Protein AF-A0A0K0XTZ2-F1 (afdb_monomer)

Solvent-accessible surface area (backbone atoms only — not comparable to full-atom values): 13924 Å² total; per-residue (Å²): 133,88,80,87,88,86,84,88,85,90,83,87,88,87,84,82,85,81,87,84,83,83,89,80,77,92,69,83,81,70,82,74,55,77,68,60,59,52,60,64,61,69,68,69,65,77,71,68,78,59,27,39,8,58,59,81,46,52,86,65,70,87,78,45,43,20,72,73,23,87,48,26,90,38,63,78,27,70,43,50,51,57,30,40,8,58,58,79,44,54,88,67,68,86,78,47,40,17,68,73,22,87,52,21,93,41,54,82,33,71,46,49,58,58,24,42,8,54,61,78,42,51,85,62,69,87,81,44,39,18,71,74,22,87,54,20,86,41,57,84,27,70,43,49,40,64,25,43,9,53,59,81,43,51,88,66,68,86,80,46,38,17,72,74,21,86,56,21,87,41,59,81,30,71,45,50,58,70,19,44,9,54,59,78,41,52,87,66,69,87,79,44,39,16,69,72,20,87,46,24,89,43,56,82,34,71,45,48,72,52,101,76,76,75,74,78,80,70,75,78,76,69,86,89,128

Radius of gyration: 32.8 Å; Cα contacts (8 Å, |Δi|>4): 333; chains: 1; bounding box: 74×103×68 Å

Structure (mmCIF, N/CA/C/O backbone):
data_AF-A0A0K0XTZ2-F1
#
_entry.id   AF-A0A0K0XTZ2-F1
#
loop_
_atom_site.group_PDB
_atom_site.id
_atom_site.type_symbol
_atom_site.label_atom_id
_atom_site.label_alt_id
_atom_site.label_comp_id
_atom_site.label_asym_id
_atom_site.label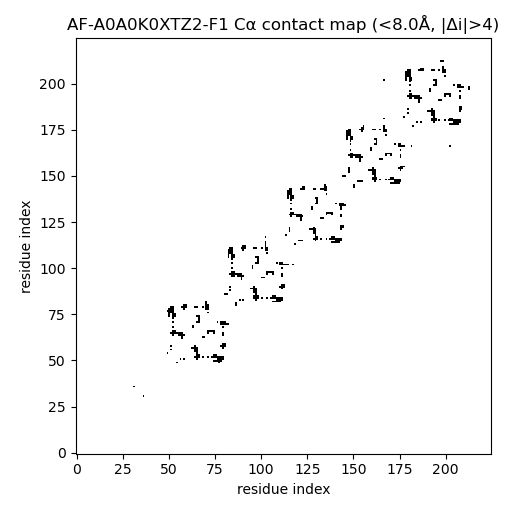_entity_id
_atom_site.label_seq_id
_atom_site.pdbx_PDB_ins_code
_atom_site.Cartn_x
_atom_site.Cartn_y
_atom_site.Cartn_z
_atom_site.occupancy
_atom_site.B_iso_or_equiv
_atom_site.auth_seq_id
_atom_site.auth_comp_id
_atom_site.auth_asym_id
_atom_site.auth_atom_id
_atom_site.pdbx_PDB_model_num
ATOM 1 N N . MET A 1 1 ? -6.822 84.408 -36.175 1.00 39.38 1 MET A N 1
ATOM 2 C CA . MET A 1 1 ? -6.621 85.666 -35.437 1.00 39.38 1 MET A CA 1
ATOM 3 C C . MET A 1 1 ? -6.266 85.273 -34.027 1.00 39.38 1 MET A C 1
ATOM 5 O O . MET A 1 1 ? -7.097 84.690 -33.344 1.00 39.38 1 MET A O 1
ATOM 9 N N . ASP A 1 2 ? -5.000 85.478 -33.688 1.00 39.59 2 ASP A N 1
ATOM 10 C CA . ASP A 1 2 ? -4.441 85.404 -32.344 1.00 39.59 2 ASP A CA 1
ATOM 11 C C . ASP A 1 2 ? -5.299 86.131 -31.299 1.00 39.59 2 ASP A C 1
ATOM 13 O O . ASP A 1 2 ? -5.990 87.097 -31.626 1.00 39.59 2 ASP A O 1
ATOM 17 N N . VAL A 1 3 ? -5.194 85.713 -30.035 1.00 40.47 3 VAL A N 1
ATOM 18 C CA . VAL A 1 3 ? -4.471 86.463 -28.986 1.00 40.47 3 VAL A CA 1
ATOM 19 C C . VAL A 1 3 ? -4.570 85.703 -27.647 1.00 40.47 3 VAL A C 1
ATOM 21 O O . VAL A 1 3 ? -5.644 85.299 -27.212 1.00 40.47 3 VAL A O 1
ATOM 24 N N . HIS A 1 4 ? -3.403 85.525 -27.016 1.00 42.88 4 HIS A N 1
ATOM 25 C CA . HIS A 1 4 ? -3.137 85.106 -25.631 1.00 42.88 4 HIS A CA 1
ATOM 26 C C . HIS A 1 4 ? -4.076 85.695 -24.567 1.00 42.88 4 HIS A C 1
ATOM 28 O O . HIS A 1 4 ? -4.467 86.841 -24.719 1.00 42.88 4 HIS A O 1
ATOM 34 N N . HIS A 1 5 ? -4.254 85.004 -23.427 1.00 46.50 5 HIS A N 1
ATOM 35 C CA . HIS A 1 5 ? -4.132 85.572 -22.066 1.00 46.50 5 HIS A CA 1
ATOM 36 C C . HIS A 1 5 ? -3.809 84.468 -21.032 1.00 46.50 5 HIS A C 1
ATOM 38 O O . HIS A 1 5 ? -4.320 83.356 -21.110 1.00 46.50 5 HIS A O 1
ATOM 44 N N . ASN A 1 6 ? -2.917 84.804 -20.096 1.00 40.16 6 ASN A N 1
ATOM 45 C CA . ASN A 1 6 ? -2.388 83.992 -18.994 1.00 40.16 6 ASN A CA 1
ATOM 46 C C . ASN A 1 6 ? -3.231 84.106 -17.704 1.00 40.16 6 ASN A C 1
ATOM 48 O O . ASN A 1 6 ? -3.869 85.131 -17.487 1.00 40.16 6 ASN A O 1
ATOM 52 N N . ALA A 1 7 ? -2.992 83.132 -16.810 1.00 39.47 7 ALA A N 1
ATOM 53 C CA . ALA A 1 7 ? -2.853 83.229 -15.342 1.00 39.47 7 ALA A CA 1
ATOM 54 C C . ALA A 1 7 ? -3.976 82.700 -14.413 1.00 39.47 7 ALA A C 1
ATOM 56 O O . ALA A 1 7 ? -5.071 83.243 -14.362 1.00 39.47 7 ALA A O 1
ATOM 57 N N . ALA A 1 8 ? -3.540 81.714 -13.604 1.00 38.06 8 ALA A N 1
ATOM 58 C CA . ALA A 1 8 ? -3.781 81.437 -12.176 1.00 38.06 8 ALA A CA 1
ATOM 59 C C . ALA A 1 8 ? -5.209 81.175 -11.649 1.00 38.06 8 ALA A C 1
ATOM 61 O O . ALA A 1 8 ? -6.037 82.072 -11.674 1.00 38.06 8 ALA A O 1
ATOM 62 N N . ASP A 1 9 ? -5.423 80.008 -11.014 1.00 36.91 9 ASP A N 1
ATOM 63 C CA . ASP A 1 9 ? -5.696 79.922 -9.562 1.00 36.91 9 ASP A CA 1
ATOM 64 C C . ASP A 1 9 ? -5.617 78.472 -9.009 1.00 36.91 9 ASP A C 1
ATOM 66 O O . ASP A 1 9 ? -5.980 77.497 -9.659 1.00 36.91 9 ASP A O 1
ATOM 70 N N . SER A 1 10 ? -5.078 78.416 -7.794 1.00 38.62 10 SER A N 1
ATOM 71 C CA . SER A 1 10 ? -4.965 77.433 -6.704 1.00 38.62 10 SER A CA 1
ATOM 72 C C . SER A 1 10 ? -5.763 76.111 -6.695 1.00 38.62 10 SER A C 1
ATOM 74 O O . SER A 1 10 ? -6.979 76.081 -6.847 1.00 38.62 10 SER A O 1
ATOM 76 N N . GLY A 1 11 ? -5.087 75.028 -6.280 1.00 34.97 11 GLY A N 1
ATOM 77 C CA . GLY A 1 11 ? -5.696 73.789 -5.773 1.00 34.97 11 GLY A CA 1
ATOM 78 C C . GLY A 1 11 ? -4.727 73.027 -4.860 1.00 34.97 11 GLY A C 1
ATOM 79 O O . GLY A 1 11 ? -3.721 72.497 -5.320 1.00 34.97 11 GLY A O 1
ATOM 80 N N . ALA A 1 12 ? -5.000 73.053 -3.555 1.00 41.03 12 ALA A N 1
ATOM 81 C CA . ALA A 1 12 ? -4.110 72.654 -2.468 1.00 41.03 12 ALA A CA 1
ATOM 82 C C . ALA A 1 12 ? -3.971 71.130 -2.274 1.00 41.03 12 ALA A C 1
ATOM 84 O O . ALA A 1 12 ? -4.930 70.374 -2.399 1.00 41.03 12 ALA A O 1
ATOM 85 N N . SER A 1 13 ? -2.757 70.717 -1.896 1.00 38.94 13 SER A N 1
ATOM 86 C CA . SER A 1 13 ? -2.363 69.359 -1.511 1.00 38.94 13 SER A CA 1
ATOM 87 C C . SER A 1 13 ? -2.583 69.147 -0.008 1.00 38.94 13 SER A C 1
ATOM 89 O O . SER A 1 13 ? -1.996 69.857 0.808 1.00 38.94 13 SER A O 1
ATOM 91 N N . GLY A 1 14 ? -3.433 68.185 0.358 1.00 36.91 14 GLY A N 1
ATOM 92 C CA . GLY A 1 14 ? -3.633 67.728 1.734 1.00 36.91 14 GLY A CA 1
ATOM 93 C C . GLY A 1 14 ? -2.852 66.441 2.003 1.00 36.91 14 GLY A C 1
ATOM 94 O O . GLY A 1 14 ? -3.248 65.374 1.543 1.00 36.91 14 GLY A O 1
ATOM 95 N N . LYS A 1 15 ? -1.761 66.537 2.770 1.00 36.84 15 LYS A N 1
ATOM 96 C CA . LYS A 1 15 ? -1.136 65.416 3.490 1.00 36.84 15 LYS A CA 1
ATOM 97 C C . LYS A 1 15 ? -1.497 65.574 4.967 1.00 36.84 15 LYS A C 1
ATOM 99 O O . LYS A 1 15 ? -1.167 66.597 5.557 1.00 36.84 15 LYS A O 1
ATOM 104 N N . ILE A 1 16 ? -2.166 64.577 5.537 1.00 39.75 16 ILE A N 1
ATOM 105 C CA . ILE A 1 16 ? -2.411 64.451 6.979 1.00 39.75 16 ILE A CA 1
ATOM 106 C C . ILE A 1 16 ? -1.605 63.274 7.529 1.00 39.75 16 ILE A C 1
ATOM 108 O O . ILE A 1 16 ? -1.377 62.275 6.851 1.00 39.75 16 ILE A O 1
ATOM 112 N N . GLU A 1 17 ? -1.097 63.496 8.733 1.00 38.19 17 GLU A N 1
ATOM 113 C CA . GLU A 1 17 ? 0.064 62.884 9.369 1.00 38.19 17 GLU A CA 1
ATOM 114 C C . GLU A 1 17 ? -0.239 61.523 10.023 1.00 38.19 17 GLU A C 1
ATOM 116 O O . GLU A 1 17 ? -1.330 61.300 10.543 1.00 38.19 17 GLU A O 1
ATOM 121 N N . ALA A 1 18 ? 0.765 60.638 10.060 1.00 38.53 18 ALA A N 1
ATOM 122 C CA . ALA A 1 18 ? 0.777 59.422 10.877 1.00 38.53 18 ALA A CA 1
ATOM 123 C C . ALA A 1 18 ? 1.545 59.677 12.197 1.00 38.53 18 ALA A C 1
ATOM 125 O O . ALA A 1 18 ? 2.589 60.340 12.170 1.00 38.53 18 ALA A O 1
ATOM 126 N N . PRO A 1 19 ? 1.069 59.181 13.357 1.00 40.44 19 PRO A N 1
ATOM 127 C CA . PRO A 1 19 ? 1.648 59.519 14.652 1.00 40.44 19 PRO A CA 1
ATOM 128 C C . PRO A 1 19 ? 2.957 58.770 14.947 1.00 40.44 19 PRO A C 1
ATOM 130 O O . PRO A 1 19 ? 3.078 57.558 14.802 1.00 40.44 19 PRO A O 1
ATOM 133 N N . GLN A 1 20 ? 3.924 59.551 15.426 1.00 37.94 20 GLN A N 1
ATOM 134 C CA . GLN A 1 20 ? 5.264 59.173 15.870 1.00 37.94 20 GLN A CA 1
ATOM 135 C C . GLN A 1 20 ? 5.224 58.199 17.065 1.00 37.94 20 GLN A C 1
ATOM 137 O O . GLN A 1 20 ? 4.759 58.563 18.150 1.00 37.94 20 GLN A O 1
ATOM 142 N N . GLN A 1 21 ? 5.771 56.990 16.907 1.00 39.16 21 GLN A N 1
ATOM 143 C CA . GLN A 1 21 ? 6.045 56.089 18.029 1.00 39.16 21 GLN A CA 1
ATOM 144 C C . GLN A 1 21 ? 7.330 56.507 18.753 1.00 39.16 21 GLN A C 1
ATOM 146 O O . GLN A 1 21 ? 8.408 56.626 18.174 1.00 39.16 21 GLN A O 1
ATOM 151 N N . ARG A 1 22 ? 7.184 56.751 20.056 1.00 44.28 22 ARG A N 1
ATOM 152 C CA . ARG A 1 22 ? 8.244 57.138 20.986 1.00 44.28 22 ARG A CA 1
ATOM 153 C C . ARG A 1 22 ? 9.139 55.940 21.306 1.00 44.28 22 ARG A C 1
ATOM 155 O O . ARG A 1 22 ? 8.682 54.962 21.887 1.00 44.28 22 ARG A O 1
ATOM 162 N N . THR A 1 23 ? 10.428 56.064 21.019 1.00 42.66 23 THR A N 1
ATOM 163 C CA . THR A 1 23 ? 11.484 55.176 21.516 1.00 42.66 23 THR A CA 1
ATOM 164 C C . THR A 1 23 ? 11.808 55.503 22.976 1.00 42.66 23 THR A C 1
ATOM 166 O O . THR A 1 23 ? 12.383 56.553 23.262 1.00 42.66 23 THR A O 1
ATOM 169 N N . ALA A 1 24 ? 11.468 54.611 23.907 1.00 38.12 24 ALA A N 1
ATOM 170 C CA . ALA A 1 24 ? 12.015 54.620 25.264 1.00 38.12 24 ALA A CA 1
ATOM 171 C C . ALA A 1 24 ? 11.942 53.212 25.869 1.00 38.12 24 ALA A C 1
ATOM 173 O O . ALA A 1 24 ? 10.857 52.686 26.095 1.00 38.12 24 ALA A O 1
ATOM 174 N N . GLY A 1 25 ? 13.099 52.611 26.149 1.00 37.59 25 GLY A N 1
ATOM 175 C CA . GLY A 1 25 ? 13.159 51.342 26.870 1.00 37.59 25 GLY A CA 1
ATOM 176 C C . GLY A 1 25 ? 14.464 50.584 26.682 1.00 37.59 25 GLY A C 1
ATOM 177 O O . GLY A 1 25 ? 14.446 49.466 26.182 1.00 37.59 25 GLY A O 1
ATOM 178 N N . ALA A 1 26 ? 15.592 51.164 27.102 1.00 42.50 26 ALA A N 1
ATOM 179 C CA . ALA A 1 26 ? 16.807 50.395 27.359 1.00 42.50 26 ALA A CA 1
ATOM 180 C C . ALA A 1 26 ? 16.531 49.441 28.538 1.00 42.50 26 ALA A C 1
ATOM 182 O O . ALA A 1 26 ? 16.660 49.815 29.704 1.00 42.50 26 ALA A O 1
ATOM 183 N N . LYS A 1 27 ? 16.051 48.232 28.230 1.00 44.44 27 LYS A N 1
ATOM 184 C CA . LYS A 1 27 ? 15.841 47.162 29.207 1.00 44.44 27 LYS A CA 1
ATOM 185 C C . LYS A 1 27 ? 17.182 46.497 29.501 1.00 44.44 27 LYS A C 1
ATOM 187 O O . LYS A 1 27 ? 17.888 46.062 28.597 1.00 44.44 27 LYS A O 1
ATOM 192 N N . LEU A 1 28 ? 17.509 46.443 30.789 1.00 41.19 28 LEU A N 1
ATOM 193 C CA . LEU A 1 28 ? 18.611 4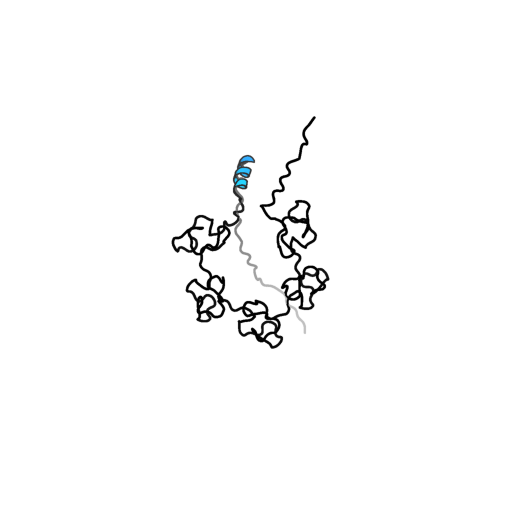5.684 31.365 1.00 41.19 28 LEU A CA 1
ATOM 194 C C . LEU A 1 28 ? 18.597 44.231 30.856 1.00 41.19 28 LEU A C 1
ATOM 196 O O . LEU A 1 28 ? 17.838 43.411 31.367 1.00 41.19 28 LEU A O 1
ATOM 200 N N . PHE A 1 29 ? 19.471 43.893 29.907 1.00 44.59 29 PHE A N 1
ATOM 201 C CA . PHE A 1 29 ? 19.869 42.505 29.670 1.00 44.59 29 PHE A CA 1
ATOM 202 C C . PHE A 1 29 ? 20.805 42.094 30.809 1.00 44.59 29 PHE A C 1
ATOM 204 O O . PHE A 1 29 ? 22.025 42.238 30.747 1.00 44.59 29 PHE A O 1
ATOM 211 N N . ARG A 1 30 ? 20.211 41.642 31.916 1.00 51.91 30 ARG A N 1
ATOM 212 C CA . ARG A 1 30 ? 20.938 40.888 32.934 1.00 51.91 30 ARG A CA 1
ATOM 213 C C . ARG A 1 30 ? 21.254 39.539 32.293 1.00 51.91 30 ARG A C 1
ATOM 215 O O . ARG A 1 30 ? 20.330 38.811 31.953 1.00 51.91 30 ARG A O 1
ATOM 222 N N . ALA A 1 31 ? 22.538 39.266 32.069 1.00 48.16 31 ALA A N 1
ATOM 223 C CA . ALA A 1 31 ? 23.029 38.017 31.503 1.00 48.16 31 ALA A CA 1
ATOM 224 C C . ALA A 1 31 ? 22.421 36.821 32.251 1.00 48.16 31 ALA A C 1
ATOM 226 O O . ALA A 1 31 ? 22.788 36.538 33.393 1.00 48.16 31 ALA A O 1
ATOM 227 N N . VAL A 1 32 ? 21.467 36.149 31.612 1.00 50.94 32 VAL A N 1
ATOM 228 C CA . VAL A 1 32 ? 21.041 34.814 32.015 1.00 50.94 32 VAL A CA 1
ATOM 229 C C . VAL A 1 32 ? 22.254 33.923 31.754 1.00 50.94 32 VAL A C 1
ATOM 231 O O . VAL A 1 32 ? 22.776 33.900 30.642 1.00 50.94 32 VAL A O 1
ATOM 234 N N . HIS A 1 33 ? 22.795 33.307 32.808 1.00 52.59 33 HIS A N 1
ATOM 235 C CA . HIS A 1 33 ? 23.968 32.439 32.709 1.00 52.59 33 HIS A CA 1
ATOM 236 C C . HIS A 1 33 ? 23.763 31.382 31.609 1.00 52.59 33 HIS A C 1
ATOM 238 O O . HIS A 1 33 ? 22.659 30.842 31.511 1.00 52.59 33 HIS A O 1
ATOM 244 N N . PRO A 1 34 ? 24.813 31.015 30.848 1.00 54.12 34 PRO A N 1
ATOM 245 C CA . PRO A 1 34 ? 24.725 30.001 29.789 1.00 54.12 34 PRO A CA 1
ATOM 246 C C . PRO A 1 34 ? 24.226 28.636 30.297 1.00 54.12 34 PRO A C 1
ATOM 248 O O . PRO A 1 34 ? 23.734 27.829 29.521 1.00 54.12 34 PRO A O 1
ATOM 251 N N . PHE A 1 35 ? 24.262 28.406 31.613 1.00 52.38 35 PHE A N 1
ATOM 252 C CA . PHE A 1 35 ? 23.684 27.229 32.260 1.00 52.38 35 PHE A CA 1
ATOM 253 C C . PHE A 1 35 ? 22.148 27.171 32.245 1.00 52.38 35 PHE A C 1
ATOM 255 O O . PHE A 1 35 ? 21.595 26.079 32.212 1.00 52.38 35 PHE A O 1
ATOM 262 N N . VAL A 1 36 ? 21.439 28.307 32.254 1.00 55.31 36 VAL A N 1
ATOM 263 C CA . VAL A 1 36 ? 19.961 28.306 32.283 1.00 55.31 36 VAL A CA 1
ATOM 264 C C . VAL A 1 36 ? 19.375 28.155 30.875 1.00 55.31 36 VAL A C 1
ATOM 266 O O . VAL A 1 36 ? 18.310 27.570 30.722 1.00 55.31 36 VAL A O 1
ATOM 269 N N . LEU A 1 37 ? 20.095 28.603 29.840 1.00 49.22 37 LEU A N 1
ATOM 270 C CA . LEU A 1 37 ? 19.731 28.325 28.446 1.00 49.22 37 LEU A CA 1
ATOM 271 C C . LEU A 1 37 ? 19.902 26.831 28.117 1.00 49.22 37 LEU A C 1
ATOM 273 O O . LEU A 1 37 ? 19.077 26.267 27.413 1.00 49.22 37 LEU A O 1
ATOM 277 N N . CYS A 1 38 ? 20.915 26.183 28.703 1.00 51.53 38 CYS A N 1
ATOM 278 C CA . CYS A 1 38 ? 21.148 24.744 28.565 1.00 51.53 38 CYS A CA 1
ATOM 279 C C . CYS A 1 38 ? 20.030 23.899 29.211 1.00 51.53 38 CYS A C 1
ATOM 281 O O . CYS A 1 38 ? 19.642 22.875 28.667 1.00 51.53 38 CYS A O 1
ATOM 283 N N . LEU A 1 39 ? 19.450 24.356 30.332 1.00 49.16 39 LEU A N 1
ATOM 284 C CA . LEU A 1 39 ? 18.335 23.658 30.989 1.00 49.16 39 LEU A CA 1
ATOM 285 C C . LEU A 1 39 ? 17.005 23.799 30.221 1.00 49.16 39 LEU A C 1
ATOM 287 O O . LEU A 1 39 ? 16.172 22.904 30.280 1.00 49.16 39 LEU A O 1
ATOM 291 N N . LEU A 1 40 ? 16.807 24.903 29.49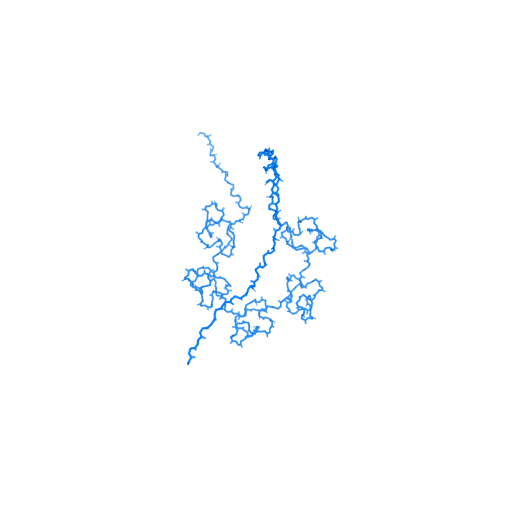1 1.00 53.28 40 LEU A N 1
ATOM 292 C CA . LEU A 1 40 ? 15.631 25.099 28.631 1.00 53.28 40 LEU A CA 1
ATOM 293 C C . LEU A 1 40 ? 15.763 24.398 27.268 1.00 53.28 40 LEU A C 1
ATOM 295 O O . LEU A 1 40 ? 14.748 24.095 26.656 1.00 53.28 40 LEU A O 1
ATOM 299 N N . LEU A 1 41 ? 16.990 24.108 26.820 1.00 52.34 41 LEU A N 1
ATOM 300 C CA . LEU A 1 41 ? 17.274 23.303 25.623 1.00 52.34 41 LEU A CA 1
ATOM 301 C C . LEU A 1 41 ? 17.233 21.785 25.883 1.00 52.34 41 LEU A C 1
ATOM 303 O O . LEU A 1 41 ? 17.283 21.015 24.937 1.00 52.34 41 LEU A O 1
ATOM 307 N N . ALA A 1 42 ? 17.116 21.342 27.140 1.00 52.94 42 ALA A N 1
ATOM 308 C CA . ALA A 1 42 ? 16.994 19.922 27.495 1.00 52.94 42 ALA A CA 1
ATOM 309 C C . ALA A 1 42 ? 15.536 19.407 27.517 1.00 52.94 42 ALA A C 1
ATOM 311 O O . ALA A 1 42 ? 15.305 18.233 27.792 1.00 52.94 42 ALA A O 1
ATOM 312 N N . LEU A 1 43 ? 14.552 20.274 27.242 1.00 54.78 43 LEU A N 1
ATOM 313 C CA . LEU A 1 43 ? 13.139 19.899 27.076 1.00 54.78 43 LEU A CA 1
ATOM 314 C C . LEU A 1 43 ? 12.648 20.000 25.625 1.00 54.78 43 LEU A C 1
ATOM 316 O O . LEU A 1 43 ? 11.452 19.903 25.386 1.00 54.78 43 LEU A O 1
ATOM 320 N N . SER A 1 44 ? 13.541 20.132 24.644 1.00 53.75 44 SER A N 1
ATOM 321 C CA . SER A 1 44 ? 13.225 19.697 23.282 1.00 53.75 44 SER A CA 1
ATOM 322 C C . SER A 1 44 ? 13.565 18.213 23.164 1.00 53.75 44 SER A C 1
ATOM 324 O O . SER A 1 44 ? 14.458 17.836 22.412 1.00 53.75 44 SER A O 1
ATOM 326 N N . HIS A 1 45 ? 12.893 17.373 23.955 1.00 51.75 45 HIS A N 1
ATOM 327 C CA . HIS A 1 45 ? 12.618 16.044 23.434 1.00 51.75 45 HIS A CA 1
ATOM 328 C C . HIS A 1 45 ? 11.613 16.318 22.326 1.00 51.75 45 HIS A C 1
ATOM 330 O O . HIS A 1 45 ? 10.504 16.780 22.590 1.00 51.75 45 HIS A O 1
ATOM 336 N N . THR A 1 46 ? 12.046 16.152 21.084 1.00 52.66 46 THR A N 1
ATOM 337 C CA . THR A 1 46 ? 11.148 15.653 20.053 1.00 52.66 46 THR A CA 1
ATOM 338 C C . THR A 1 46 ? 10.447 14.461 20.690 1.00 52.66 46 THR A C 1
ATOM 340 O O . THR A 1 46 ? 11.060 13.412 20.874 1.00 52.66 46 THR A O 1
ATOM 343 N N . ALA A 1 47 ? 9.229 14.669 21.189 1.00 56.53 47 ALA A N 1
ATOM 344 C CA . ALA A 1 47 ? 8.352 13.556 21.458 1.00 56.53 47 ALA A CA 1
ATOM 345 C C . ALA A 1 47 ? 8.176 12.919 20.083 1.00 56.53 47 ALA A C 1
ATOM 347 O O . ALA A 1 47 ? 7.504 13.494 19.229 1.00 56.53 47 ALA A O 1
ATOM 348 N N . LEU A 1 48 ? 8.870 11.804 19.837 1.00 60.78 48 LEU A N 1
ATOM 349 C CA . LEU A 1 48 ? 8.253 10.773 19.018 1.00 60.78 48 LEU A CA 1
ATOM 350 C C . LEU A 1 48 ? 6.851 10.644 19.612 1.00 60.78 48 LEU A C 1
ATOM 352 O O . LEU A 1 48 ? 6.746 10.470 20.831 1.00 60.78 48 LEU A O 1
ATOM 356 N N . ALA A 1 49 ? 5.818 10.898 18.811 1.00 74.38 49 ALA A N 1
ATOM 357 C CA . ALA A 1 49 ? 4.471 10.581 19.247 1.00 74.38 49 ALA A CA 1
ATOM 358 C C . ALA A 1 49 ? 4.525 9.108 19.657 1.00 74.38 49 ALA A C 1
ATOM 360 O O . ALA A 1 49 ? 4.934 8.263 18.864 1.00 74.38 49 ALA A O 1
ATOM 361 N N . THR A 1 50 ? 4.320 8.846 20.944 1.00 85.56 50 THR A N 1
ATOM 362 C CA . THR A 1 50 ? 4.190 7.478 21.425 1.00 85.56 50 THR A CA 1
ATOM 363 C C . THR A 1 50 ? 2.942 6.916 20.751 1.00 85.56 50 THR A C 1
ATOM 365 O O . THR A 1 50 ? 1.943 7.637 20.759 1.00 85.56 50 THR A O 1
ATOM 368 N N . PRO A 1 51 ? 3.014 5.726 20.127 1.00 91.81 51 PRO A N 1
ATOM 369 C CA . PRO A 1 51 ? 1.847 5.083 19.526 1.00 91.81 51 PRO A CA 1
ATOM 370 C C . PRO A 1 51 ? 0.703 5.034 20.540 1.00 91.81 51 PRO A C 1
ATOM 372 O O . PRO A 1 51 ? 0.988 4.818 21.723 1.00 91.81 51 PRO A O 1
ATOM 375 N N . GLU A 1 52 ? -0.534 5.274 20.095 1.00 93.75 52 GLU A N 1
ATOM 376 C CA . GLU A 1 52 ? -1.707 5.415 20.976 1.00 93.75 52 GLU A CA 1
ATOM 377 C C . GLU A 1 52 ? -1.834 4.212 21.916 1.00 93.75 52 GLU A C 1
ATOM 379 O O . GLU A 1 52 ? -1.870 4.403 23.123 1.00 93.75 52 GLU A O 1
ATOM 384 N N . CYS A 1 53 ? -1.621 2.997 21.403 1.00 94.38 53 CYS A N 1
ATOM 385 C CA . CYS A 1 53 ? -1.609 1.739 22.160 1.00 94.38 53 CYS A CA 1
ATOM 386 C C . CYS A 1 53 ? -0.469 1.571 23.196 1.00 94.38 53 CYS A C 1
ATOM 388 O O . CYS A 1 53 ? -0.184 0.459 23.669 1.00 94.38 53 CYS A O 1
ATOM 390 N N . SER A 1 54 ? 0.266 2.639 23.510 1.00 95.50 54 SER A N 1
ATOM 391 C CA . SER A 1 54 ? 1.366 2.660 24.481 1.00 95.50 54 SER A CA 1
ATOM 392 C C . SER A 1 54 ? 1.610 4.030 25.139 1.00 95.50 54 SER A C 1
ATOM 394 O O . SER A 1 54 ? 2.647 4.218 25.802 1.00 95.50 54 SER A O 1
ATOM 396 N N . ASP A 1 55 ? 0.720 5.007 24.938 1.00 94.00 55 ASP A N 1
ATOM 397 C CA . ASP A 1 55 ? 0.884 6.379 25.423 1.00 94.00 55 ASP A CA 1
ATOM 398 C C . ASP A 1 55 ? 0.283 6.620 26.829 1.00 94.00 55 ASP A C 1
ATOM 400 O O . ASP A 1 55 ? 0.600 7.632 27.481 1.00 94.00 55 ASP A O 1
ATOM 404 N N . GLY A 1 56 ? -0.475 5.650 27.351 1.00 94.06 56 GLY A N 1
ATOM 405 C CA . GLY A 1 56 ? -1.114 5.664 28.663 1.00 94.06 56 GLY A CA 1
ATOM 406 C C . GLY A 1 56 ? -2.432 6.434 28.728 1.00 94.06 56 GLY A C 1
ATOM 407 O O . GLY A 1 56 ? -2.869 6.767 29.845 1.00 94.06 56 GLY A O 1
ATOM 408 N N . PHE A 1 57 ? -3.019 6.778 27.586 1.00 94.81 57 PHE A N 1
ATOM 409 C CA . PHE A 1 57 ? -4.316 7.429 27.457 1.00 94.81 57 PHE A CA 1
ATOM 410 C C . PHE A 1 57 ? -5.352 6.474 26.835 1.00 94.81 57 PHE A C 1
ATOM 412 O O . PHE A 1 57 ? -5.055 5.330 26.559 1.00 94.81 57 PHE A O 1
ATOM 419 N N . ASP A 1 58 ? -6.606 6.920 26.840 1.00 93.88 58 ASP A N 1
ATOM 420 C CA . ASP A 1 58 ? -7.771 6.240 26.257 1.00 93.88 58 ASP A CA 1
ATOM 421 C C . ASP A 1 58 ? -8.197 7.183 25.124 1.00 93.88 58 ASP A C 1
ATOM 423 O O . ASP A 1 58 ? -8.829 8.228 25.372 1.00 93.88 58 ASP A O 1
ATOM 427 N N . ASN A 1 59 ? -7.633 6.951 23.942 1.00 93.38 59 ASN A N 1
ATOM 428 C CA . ASN A 1 59 ? -7.597 7.868 22.806 1.00 93.38 59 ASN A CA 1
ATOM 429 C C . ASN A 1 59 ? -8.893 7.802 21.999 1.00 93.38 59 ASN A C 1
ATOM 431 O O . ASN A 1 59 ? -9.289 8.808 21.390 1.00 93.38 59 ASN A O 1
ATOM 435 N N . ASP A 1 60 ? -9.602 6.681 22.074 1.00 91.12 60 ASP A N 1
ATOM 436 C CA . ASP A 1 60 ? -10.895 6.461 21.440 1.00 91.12 60 ASP A CA 1
ATOM 437 C C . ASP A 1 60 ? -12.096 6.686 22.401 1.00 91.12 60 ASP A C 1
ATOM 439 O O . ASP A 1 60 ? -13.211 6.985 21.952 1.00 91.12 60 ASP A O 1
ATOM 443 N N . ALA A 1 61 ? -11.837 6.734 23.715 1.00 93.69 61 ALA A N 1
ATOM 444 C CA . ALA A 1 61 ? -12.785 6.959 24.805 1.00 93.69 61 ALA A CA 1
ATOM 445 C C . ALA A 1 61 ? -13.788 5.813 25.049 1.00 93.69 61 ALA A C 1
ATOM 447 O O . ALA A 1 61 ? -14.899 6.080 25.554 1.00 93.69 61 ALA A O 1
ATOM 448 N N . ASP A 1 62 ? -13.432 4.567 24.733 1.00 90.75 62 ASP A N 1
ATOM 449 C CA . ASP A 1 62 ? -14.263 3.382 24.982 1.00 90.75 62 ASP A CA 1
ATOM 450 C C . ASP A 1 62 ? -14.098 2.802 26.411 1.00 90.75 62 ASP A C 1
ATOM 452 O O . ASP A 1 62 ? -14.982 2.100 26.938 1.00 90.75 62 ASP A O 1
ATOM 456 N N . GLY A 1 63 ? -13.042 3.236 27.109 1.00 93.88 63 GLY A N 1
ATOM 457 C CA . GLY A 1 63 ? -12.721 2.885 28.487 1.00 93.88 63 GLY A CA 1
ATOM 458 C C . GLY A 1 63 ? -11.644 1.813 28.658 1.00 93.88 63 GLY A C 1
ATOM 459 O O . GLY A 1 63 ? -11.395 1.431 29.818 1.00 93.88 63 GLY A O 1
ATOM 460 N N . PHE A 1 64 ? -11.034 1.337 27.576 1.00 95.56 64 PHE A N 1
ATOM 461 C CA . PHE A 1 64 ? -9.786 0.584 27.584 1.00 95.56 64 PHE A CA 1
ATOM 462 C C . PHE A 1 64 ? -8.598 1.516 27.270 1.00 95.56 64 PHE A C 1
ATOM 464 O O . PHE A 1 64 ? -8.775 2.708 27.057 1.00 95.56 64 PHE A O 1
ATOM 471 N N . ILE A 1 65 ? -7.379 1.051 27.552 1.00 94.88 65 ILE A N 1
ATOM 472 C CA . ILE A 1 65 ? -6.153 1.871 27.531 1.00 94.88 65 ILE A CA 1
ATOM 473 C C . ILE A 1 65 ? -5.011 0.975 27.069 1.00 94.88 65 ILE A C 1
ATOM 475 O O . ILE A 1 65 ? -4.794 -0.089 27.668 1.00 94.88 65 ILE A O 1
ATOM 479 N N . ASP A 1 66 ? -4.202 1.458 26.136 1.00 93.81 66 ASP A N 1
ATOM 480 C CA . ASP A 1 66 ? -3.016 0.798 25.610 1.00 93.81 66 ASP A CA 1
ATOM 481 C C . ASP A 1 66 ? -3.314 -0.666 25.196 1.00 93.81 66 ASP A C 1
ATOM 483 O O . ASP A 1 66 ? -4.376 -1.017 24.712 1.00 93.81 66 ASP A O 1
ATOM 487 N N . LEU A 1 67 ? -2.405 -1.599 25.487 1.00 94.75 67 LEU A N 1
ATOM 488 C CA . LEU A 1 67 ? -2.579 -3.041 25.257 1.00 94.75 67 LEU A CA 1
ATOM 489 C C . LEU A 1 67 ? -3.727 -3.723 26.028 1.00 94.75 67 LEU A C 1
ATOM 491 O O . LEU A 1 67 ? -3.927 -4.930 25.850 1.00 94.75 67 LEU A O 1
ATOM 495 N N . ASP A 1 68 ? -4.383 -3.032 26.966 1.00 95.38 68 ASP A N 1
ATOM 496 C CA . ASP A 1 68 ? -5.617 -3.550 27.570 1.00 95.38 68 ASP A CA 1
ATOM 497 C C . ASP A 1 68 ? -6.842 -3.255 26.678 1.00 95.38 68 ASP A C 1
ATOM 499 O O . ASP A 1 68 ? -7.909 -3.822 26.939 1.00 95.38 68 ASP A O 1
ATOM 503 N N . ASP A 1 69 ? -6.680 -2.413 25.655 1.00 92.62 69 ASP A N 1
ATOM 504 C CA . ASP A 1 69 ? -7.615 -2.191 24.556 1.00 92.62 69 ASP A CA 1
ATOM 505 C C . ASP A 1 69 ? -7.644 -3.381 23.589 1.00 92.62 69 ASP A C 1
ATOM 507 O O . ASP A 1 69 ? -6.624 -4.021 23.315 1.00 92.62 69 ASP A O 1
ATOM 511 N N . PHE A 1 70 ? -8.846 -3.724 23.128 1.00 89.75 70 PHE A N 1
ATOM 512 C CA . PHE A 1 70 ? -9.064 -4.811 22.178 1.00 89.75 70 PHE A CA 1
ATOM 513 C C . PHE A 1 70 ? -8.770 -4.397 20.739 1.00 89.75 70 PHE A C 1
ATOM 515 O O . PHE A 1 70 ? -8.475 -5.289 19.940 1.00 89.75 70 PHE A O 1
ATOM 522 N N . ASP A 1 71 ? -8.805 -3.098 20.455 1.00 89.88 71 ASP A N 1
ATOM 523 C CA . ASP A 1 71 ? -8.561 -2.532 19.131 1.00 89.88 71 ASP A CA 1
ATOM 524 C C . ASP A 1 71 ? -7.055 -2.316 18.883 1.00 89.88 71 ASP A C 1
ATOM 526 O O . ASP A 1 71 ? -6.616 -2.139 17.753 1.00 89.88 71 ASP A O 1
ATOM 530 N N . CYS A 1 72 ? -6.223 -2.485 19.917 1.00 90.81 72 CYS A N 1
ATOM 531 C CA . CYS A 1 72 ? -4.770 -2.514 19.788 1.00 90.81 72 CYS A CA 1
ATOM 532 C C . CYS A 1 72 ? -4.236 -3.873 19.309 1.00 90.81 72 CYS A C 1
ATOM 534 O O . CYS A 1 72 ? -4.205 -4.866 20.051 1.00 90.81 72 CYS A O 1
ATOM 536 N N . SER A 1 73 ? -3.648 -3.900 18.111 1.00 88.50 73 SER A N 1
ATOM 537 C CA . SER A 1 73 ? -2.940 -5.080 17.584 1.00 88.50 73 SER A CA 1
ATOM 538 C C . SER A 1 73 ? -1.583 -5.326 18.272 1.00 88.50 73 SER A C 1
ATOM 540 O O . SER A 1 73 ? -1.075 -6.456 18.320 1.00 88.50 73 SER A O 1
ATOM 542 N N . GLY A 1 74 ? -0.987 -4.280 18.858 1.00 88.38 74 GLY A N 1
ATOM 543 C CA . GLY A 1 74 ? 0.289 -4.341 19.565 1.00 88.38 74 GLY A CA 1
ATOM 544 C C . GLY A 1 74 ? 0.765 -2.989 20.113 1.00 88.38 74 GLY A C 1
ATOM 545 O O . GLY A 1 74 ? 0.132 -1.966 19.91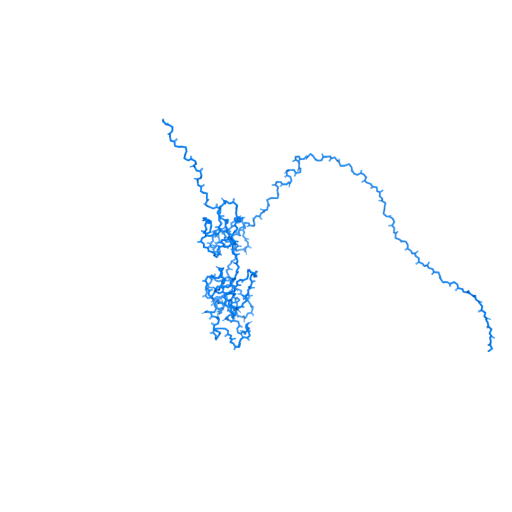5 1.00 88.38 74 GLY A O 1
ATOM 546 N N . PRO A 1 75 ? 1.919 -2.942 20.805 1.00 88.50 75 PRO A N 1
ATOM 547 C CA . PRO A 1 75 ? 2.385 -1.722 21.482 1.00 88.50 75 PRO A CA 1
ATOM 548 C C . PRO A 1 75 ? 2.958 -0.670 20.525 1.00 88.50 75 PRO A C 1
ATOM 550 O O . PRO A 1 75 ? 3.330 0.418 20.951 1.00 88.50 75 PRO A O 1
ATOM 553 N N . THR A 1 76 ? 3.145 -1.035 19.260 1.00 88.88 76 THR A N 1
ATOM 554 C CA . THR A 1 76 ? 3.580 -0.139 18.184 1.00 88.88 76 THR A CA 1
ATOM 555 C C . THR A 1 76 ? 2.413 0.348 17.339 1.00 88.88 76 THR A C 1
ATOM 557 O O . THR A 1 76 ? 2.639 1.111 16.407 1.00 88.88 76 THR A O 1
ATOM 560 N N . ASP A 1 77 ? 1.204 -0.123 17.638 1.00 88.00 77 ASP A N 1
ATOM 561 C CA . ASP A 1 77 ? -0.010 0.286 16.959 1.00 88.00 77 ASP A CA 1
ATOM 562 C C . ASP A 1 77 ? -0.336 1.744 17.297 1.00 88.00 77 ASP A C 1
ATOM 564 O O . ASP A 1 77 ? -0.231 2.184 18.447 1.00 88.00 77 ASP A O 1
ATOM 568 N N . ASN A 1 78 ? -0.646 2.510 16.257 1.00 91.00 78 ASN A N 1
ATOM 569 C CA . ASN A 1 78 ? -0.820 3.952 16.331 1.00 91.00 78 ASN A CA 1
ATOM 570 C C . ASN A 1 78 ? -2.278 4.362 16.545 1.00 91.00 78 ASN A C 1
ATOM 572 O O . ASN A 1 78 ? -2.525 5.565 16.589 1.00 91.00 78 ASN A O 1
ATOM 576 N N . SER A 1 79 ? -3.208 3.414 16.648 1.00 90.38 79 SER A N 1
ATOM 577 C CA . SER A 1 79 ? -4.634 3.679 16.814 1.00 90.38 79 SER A CA 1
ATOM 578 C C . SER A 1 79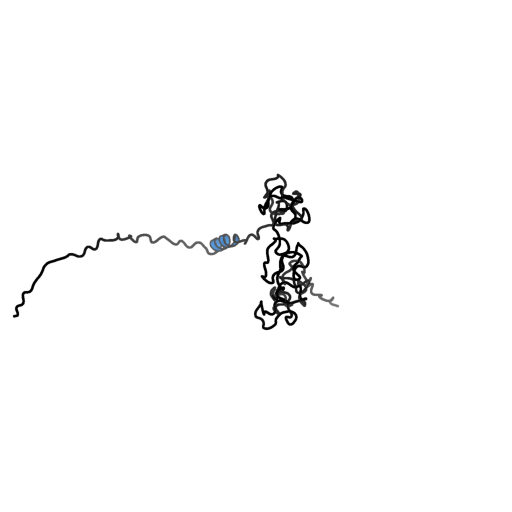 ? -5.220 2.785 17.902 1.00 90.38 79 SER A C 1
ATOM 580 O O . SER A 1 79 ? -5.019 1.579 17.874 1.00 90.38 79 SER A O 1
ATOM 582 N N . GLU A 1 80 ? -5.965 3.378 18.835 1.00 92.81 80 GLU A N 1
ATOM 583 C CA . GLU A 1 80 ? -6.879 2.645 19.738 1.00 92.81 80 GLU A CA 1
ATOM 584 C C . GLU A 1 80 ? -8.303 2.569 19.167 1.00 92.81 80 GLU A C 1
ATOM 586 O O . GLU A 1 80 ? -9.238 2.190 19.853 1.00 92.81 80 GLU A O 1
ATOM 591 N N . ARG A 1 81 ? -8.507 3.006 17.920 1.00 90.88 81 ARG A N 1
ATOM 592 C CA . ARG A 1 81 ? -9.819 2.968 17.268 1.00 90.88 81 ARG A CA 1
ATOM 593 C C . ARG A 1 81 ? -9.971 1.670 16.483 1.00 90.88 81 ARG A C 1
ATOM 595 O O . ARG A 1 81 ? -8.996 1.284 15.832 1.00 90.88 81 ARG A O 1
ATOM 602 N N . PRO A 1 82 ? -11.180 1.084 16.451 1.00 89.25 82 PRO A N 1
ATOM 603 C CA . PRO A 1 82 ? -11.458 -0.043 15.575 1.00 89.25 82 PRO A CA 1
ATOM 604 C C . PRO A 1 82 ? -11.232 0.355 14.102 1.00 89.25 82 PRO A C 1
ATOM 606 O O . PRO A 1 82 ? -11.412 1.536 13.766 1.00 89.25 82 PRO A O 1
ATOM 609 N N . PRO A 1 83 ? -10.835 -0.597 13.235 1.00 89.94 83 PRO A N 1
ATOM 610 C CA . PRO A 1 83 ? -10.724 -0.379 11.793 1.00 89.94 83 PRO A CA 1
ATOM 611 C C . PRO A 1 83 ? -12.048 0.117 11.203 1.00 89.94 83 PRO A C 1
ATOM 613 O O . PRO A 1 83 ? -13.112 -0.201 11.736 1.00 89.94 83 PRO A O 1
ATOM 616 N N . GLU A 1 84 ? -12.004 0.878 10.102 1.00 92.56 84 GLU A N 1
ATOM 617 C CA . GLU A 1 84 ? -13.228 1.423 9.484 1.00 92.56 84 GLU A CA 1
ATOM 618 C C . GLU A 1 84 ? -14.228 0.302 9.135 1.00 92.56 84 GLU A C 1
ATOM 620 O O . GLU A 1 84 ? -15.423 0.492 9.301 1.00 92.56 84 GLU A O 1
ATOM 625 N N . CYS A 1 85 ? -13.746 -0.900 8.802 1.00 93.19 85 CYS A N 1
ATOM 626 C CA . CYS A 1 85 ? -14.573 -2.072 8.506 1.00 93.19 85 CYS A CA 1
ATOM 627 C C . CYS A 1 85 ? -15.196 -2.800 9.729 1.00 93.19 85 CYS A C 1
ATOM 629 O O . CYS A 1 85 ? -15.800 -3.869 9.555 1.00 93.19 85 CYS A O 1
ATOM 631 N N . ASP A 1 86 ? -15.066 -2.274 10.957 1.00 93.81 86 ASP A N 1
ATOM 632 C CA . ASP A 1 86 ? -15.739 -2.781 12.177 1.00 93.81 86 ASP A CA 1
ATOM 633 C C . ASP A 1 86 ? -16.098 -1.661 13.192 1.00 93.81 86 ASP A C 1
ATOM 635 O O . ASP A 1 86 ? -16.372 -1.940 14.367 1.00 93.81 86 ASP A O 1
ATOM 639 N N . ASP A 1 87 ? -16.100 -0.380 12.787 1.00 92.19 87 ASP A N 1
ATOM 640 C CA . ASP A 1 87 ? -16.339 0.765 13.688 1.00 92.19 87 ASP A CA 1
ATOM 641 C C . ASP A 1 87 ? -17.828 1.167 13.834 1.00 92.19 87 ASP A C 1
ATOM 643 O O . ASP A 1 87 ? -18.203 1.984 14.697 1.00 92.19 87 ASP A O 1
ATOM 647 N N . GLY A 1 88 ? -18.710 0.550 13.046 1.00 93.31 88 GLY A N 1
ATOM 648 C CA . GLY A 1 88 ? -20.152 0.772 13.017 1.00 93.31 88 GLY A CA 1
ATOM 649 C C . GLY A 1 88 ? -20.588 2.061 12.317 1.00 93.31 88 GLY A C 1
ATOM 650 O O . GLY A 1 88 ? -21.722 2.522 12.556 1.00 93.31 88 GLY A O 1
ATOM 651 N N . LEU A 1 89 ? -19.713 2.682 11.529 1.00 94.62 89 LEU A N 1
ATOM 652 C CA . LEU A 1 89 ? -19.944 3.899 10.757 1.00 94.62 89 LEU A CA 1
ATOM 653 C C . LEU A 1 89 ? -19.812 3.618 9.253 1.00 94.62 89 LEU A C 1
ATOM 655 O O . LEU A 1 89 ? -19.318 2.593 8.848 1.00 94.62 89 LEU A O 1
ATOM 659 N N . ASP A 1 90 ? -20.352 4.533 8.451 1.00 93.81 90 ASP A N 1
ATOM 660 C CA . ASP A 1 90 ? -20.256 4.533 6.985 1.00 93.81 90 ASP A CA 1
ATOM 661 C C . ASP A 1 90 ? -19.261 5.654 6.635 1.00 93.81 90 ASP A C 1
ATOM 663 O O . ASP A 1 90 ? -19.619 6.848 6.602 1.00 93.81 90 ASP A O 1
ATOM 667 N N . ASN A 1 91 ? -17.984 5.292 6.569 1.00 93.44 91 ASN A N 1
ATOM 668 C CA . ASN A 1 91 ? -16.827 6.180 6.513 1.00 93.44 91 ASN A CA 1
ATOM 669 C C . ASN A 1 91 ? -16.576 6.697 5.096 1.00 93.44 91 ASN A C 1
ATOM 671 O O . ASN A 1 91 ? -16.096 7.831 4.934 1.00 93.44 91 ASN A O 1
ATOM 675 N N . ASP A 1 92 ? -17.025 5.969 4.078 1.00 91.31 92 ASP A N 1
ATOM 676 C CA . ASP A 1 92 ? -16.927 6.353 2.672 1.00 91.31 92 ASP A CA 1
ATOM 677 C C . ASP A 1 92 ? -18.218 7.039 2.132 1.00 91.31 92 ASP A C 1
ATOM 679 O O . ASP A 1 92 ? -18.163 7.872 1.216 1.00 91.31 92 ASP A O 1
ATOM 683 N N . ASN A 1 93 ? -19.346 6.897 2.844 1.00 93.62 93 ASN A N 1
ATOM 684 C CA . ASN A 1 93 ? -20.681 7.445 2.562 1.00 93.62 93 ASN A CA 1
ATOM 685 C C . ASN A 1 93 ? -21.397 6.826 1.346 1.00 93.62 93 ASN A C 1
ATOM 687 O O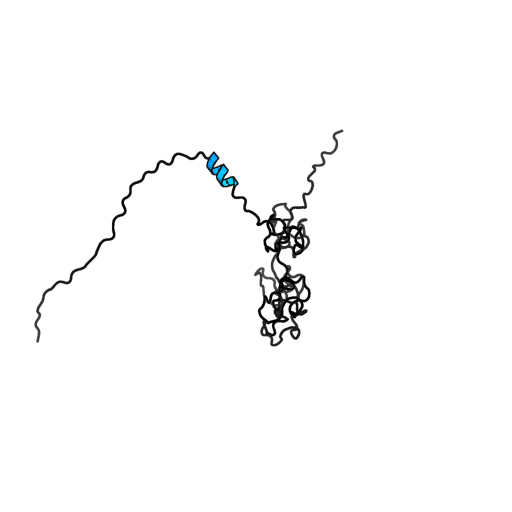 . ASN A 1 93 ? -22.217 7.519 0.708 1.00 93.62 93 ASN A O 1
ATOM 691 N N . ASP A 1 94 ? -21.129 5.566 1.015 1.00 88.94 94 ASP A N 1
ATOM 692 C CA . ASP A 1 94 ? -21.806 4.835 -0.060 1.00 88.94 94 ASP A CA 1
ATOM 693 C C . ASP A 1 94 ? -23.147 4.195 0.388 1.00 88.94 94 ASP A C 1
ATOM 695 O O . ASP A 1 94 ? -24.050 3.935 -0.430 1.00 88.94 94 ASP A O 1
ATOM 699 N N . GLY A 1 95 ? -23.353 4.101 1.707 1.00 93.44 95 GLY A N 1
ATOM 700 C CA . GLY A 1 95 ? -24.552 3.582 2.358 1.00 93.44 95 GLY A CA 1
ATOM 701 C C . GLY A 1 95 ? -24.459 2.138 2.855 1.00 93.44 95 GLY A C 1
ATOM 702 O O . GLY A 1 95 ? -25.491 1.625 3.329 1.00 93.44 95 GLY A O 1
ATOM 703 N N . PHE A 1 96 ? -23.298 1.504 2.745 1.00 93.62 96 PHE A N 1
ATOM 704 C CA . PHE A 1 96 ? -22.904 0.302 3.468 1.00 93.62 96 PHE A CA 1
ATOM 705 C C . PHE A 1 96 ? -21.985 0.686 4.645 1.00 93.62 96 PHE A C 1
ATOM 707 O O . PHE A 1 96 ? -21.797 1.867 4.911 1.00 93.62 96 PHE A O 1
ATOM 714 N N . PHE A 1 97 ? -21.681 -0.273 5.516 1.00 94.31 97 PHE A N 1
ATOM 715 C CA . PHE A 1 97 ? -20.848 -0.055 6.701 1.00 94.31 97 PHE A CA 1
ATOM 716 C C . PHE A 1 97 ? -20.319 -1.403 7.196 1.00 94.31 97 PHE A C 1
ATOM 718 O O . PHE A 1 97 ? -21.019 -2.422 7.077 1.00 94.31 97 PHE A O 1
ATOM 725 N N . ASP A 1 98 ? -19.152 -1.400 7.822 1.00 93.00 98 ASP A N 1
ATOM 726 C CA . ASP A 1 98 ? -18.432 -2.566 8.320 1.00 93.00 98 ASP A CA 1
ATOM 727 C C . ASP A 1 98 ? -18.322 -3.686 7.254 1.00 93.00 98 ASP A C 1
ATOM 729 O O . ASP A 1 98 ? -18.319 -3.472 6.050 1.00 93.00 98 ASP A O 1
ATOM 733 N N . LEU A 1 99 ? -18.367 -4.949 7.681 1.00 94.25 99 LEU A N 1
ATOM 734 C CA . LEU A 1 99 ? -18.456 -6.135 6.815 1.00 94.25 99 LEU A CA 1
ATOM 735 C C . LEU A 1 99 ? -19.704 -6.228 5.908 1.00 94.25 99 LEU A C 1
ATOM 737 O O . LEU A 1 99 ? -19.822 -7.195 5.143 1.00 94.25 99 LEU A O 1
ATOM 741 N N . ASP A 1 100 ? -20.696 -5.344 6.064 1.00 94.75 100 ASP A N 1
ATOM 742 C CA . ASP A 1 100 ? -21.797 -5.243 5.096 1.00 94.75 100 ASP A CA 1
ATOM 743 C C . ASP A 1 100 ? -21.395 -4.373 3.884 1.00 94.75 100 ASP A C 1
ATOM 745 O O . ASP A 1 100 ? -22.104 -4.420 2.869 1.00 94.75 100 ASP A O 1
ATOM 749 N N . ASP A 1 101 ? -20.286 -3.633 3.981 1.00 91.12 101 ASP A N 1
ATOM 750 C CA . ASP A 1 101 ? -19.594 -2.958 2.884 1.00 91.12 101 ASP A CA 1
ATOM 751 C C . ASP A 1 101 ? -18.891 -3.961 1.958 1.00 91.12 101 ASP A C 1
ATOM 753 O O . ASP A 1 101 ? -18.385 -5.002 2.386 1.00 91.12 101 ASP A O 1
ATOM 757 N N . PHE A 1 102 ? -18.935 -3.690 0.655 1.00 86.31 102 PHE A N 1
ATOM 758 C CA . PHE A 1 102 ? -18.292 -4.526 -0.356 1.00 86.31 102 PHE A CA 1
ATOM 759 C C . PHE A 1 102 ? -16.809 -4.211 -0.533 1.00 86.31 102 PHE A C 1
ATOM 761 O O . PHE A 1 102 ? -16.110 -5.075 -1.064 1.00 86.31 102 PHE A O 1
ATOM 768 N N . ASP A 1 103 ? -16.369 -3.035 -0.089 1.00 87.75 103 ASP A N 1
ATOM 769 C CA . ASP A 1 103 ? -14.973 -2.602 -0.087 1.00 87.75 103 ASP A CA 1
ATOM 770 C C . ASP A 1 103 ? -14.228 -3.065 1.184 1.00 87.75 103 ASP A C 1
ATOM 772 O O . ASP A 1 103 ? -13.026 -2.871 1.307 1.00 87.75 103 ASP A O 1
ATOM 776 N N . CYS A 1 104 ? -14.918 -3.767 2.094 1.00 89.81 104 CYS A N 1
ATOM 777 C CA . CYS A 1 104 ? -14.323 -4.487 3.220 1.00 89.81 104 CYS A CA 1
ATOM 778 C C . CYS A 1 104 ? -14.220 -5.995 2.937 1.00 89.81 104 CYS A C 1
ATOM 780 O O . CYS A 1 104 ? -15.228 -6.709 2.824 1.00 89.81 104 CYS A O 1
ATOM 782 N N . VAL A 1 105 ? -13.006 -6.547 2.916 1.00 87.62 105 VAL A N 1
ATOM 783 C CA . VAL A 1 105 ? -12.783 -8.002 2.811 1.00 87.62 105 VAL A CA 1
ATOM 784 C C . VAL A 1 105 ? -12.989 -8.678 4.161 1.00 87.62 105 VAL A C 1
ATOM 786 O O . VAL A 1 105 ? -13.499 -9.809 4.245 1.00 87.62 105 VAL A O 1
ATOM 789 N N . ASN A 1 106 ? -12.537 -8.020 5.222 1.00 88.56 106 ASN A N 1
ATOM 790 C CA . ASN A 1 106 ? -12.561 -8.499 6.591 1.00 88.56 106 ASN A CA 1
ATOM 791 C C . ASN A 1 106 ? -12.659 -7.333 7.594 1.00 88.56 106 ASN A C 1
ATOM 793 O O . ASN A 1 106 ? -12.666 -6.169 7.224 1.00 88.56 106 ASN A O 1
ATOM 797 N N . ALA A 1 107 ? -12.823 -7.667 8.876 1.00 88.81 107 ALA A N 1
ATOM 798 C CA . ALA A 1 107 ? -13.067 -6.674 9.927 1.00 88.81 107 ALA A CA 1
ATOM 799 C C . ALA A 1 107 ? -11.774 -5.969 10.354 1.00 88.81 107 ALA A C 1
ATOM 801 O O . ALA A 1 107 ? -11.811 -4.980 11.073 1.00 88.81 107 ALA A O 1
ATOM 802 N N . GLU A 1 108 ? -10.631 -6.527 9.959 1.00 86.12 108 GLU A N 1
ATOM 803 C CA . GLU A 1 108 ? -9.312 -5.988 10.233 1.00 86.12 108 GLU A CA 1
ATOM 804 C C . GLU A 1 108 ? -8.832 -5.015 9.139 1.00 86.12 108 GLU A C 1
ATOM 806 O O . GLU A 1 108 ? -7.726 -4.494 9.260 1.00 86.12 108 GLU A O 1
ATOM 811 N N . ASP A 1 109 ? -9.634 -4.766 8.095 1.00 86.50 109 ASP A N 1
ATOM 812 C CA . ASP A 1 109 ? -9.308 -3.802 7.043 1.00 86.50 109 ASP A CA 1
ATOM 813 C C . ASP A 1 109 ? -9.496 -2.361 7.545 1.00 86.50 109 ASP A C 1
ATOM 815 O O . ASP A 1 109 ? -10.534 -1.985 8.096 1.00 86.50 109 ASP A O 1
ATOM 819 N N . ASP A 1 110 ? -8.466 -1.538 7.341 1.00 87.81 110 ASP A N 1
ATOM 820 C CA . ASP A 1 110 ? -8.384 -0.182 7.893 1.00 87.81 110 ASP A CA 1
ATOM 821 C C . ASP A 1 110 ? -9.269 0.840 7.167 1.00 87.81 110 ASP A C 1
ATOM 823 O O . ASP A 1 110 ? -9.373 1.973 7.636 1.00 87.81 110 ASP A O 1
ATOM 827 N N . THR A 1 111 ? -9.865 0.500 6.019 1.00 88.94 111 THR A N 1
ATOM 828 C CA . THR A 1 111 ? -10.676 1.444 5.244 1.00 88.94 111 THR A CA 1
ATOM 829 C C . THR A 1 111 ? -11.853 0.799 4.521 1.00 88.94 111 THR A C 1
ATOM 831 O O . THR A 1 111 ? -11.720 -0.291 3.985 1.00 88.94 111 THR A O 1
ATOM 834 N N . GLU A 1 112 ? -12.977 1.519 4.463 1.00 92.19 112 GLU A N 1
ATOM 835 C CA . GLU A 1 112 ? -14.168 1.177 3.655 1.00 92.19 112 GLU A CA 1
ATOM 836 C C . GLU A 1 112 ? -14.112 1.790 2.246 1.00 92.19 112 GLU A C 1
ATOM 838 O O . GLU A 1 112 ? -15.085 1.813 1.504 1.00 92.19 112 GLU A O 1
ATOM 843 N N . ARG A 1 113 ? -12.991 2.412 1.875 1.00 90.38 113 ARG A N 1
ATOM 844 C CA . ARG A 1 113 ? -12.892 3.144 0.617 1.00 90.38 113 ARG A CA 1
ATOM 845 C C . ARG A 1 113 ? -12.623 2.184 -0.540 1.00 90.38 113 ARG A C 1
ATOM 847 O O . ARG A 1 113 ? -11.544 1.603 -0.591 1.00 90.38 113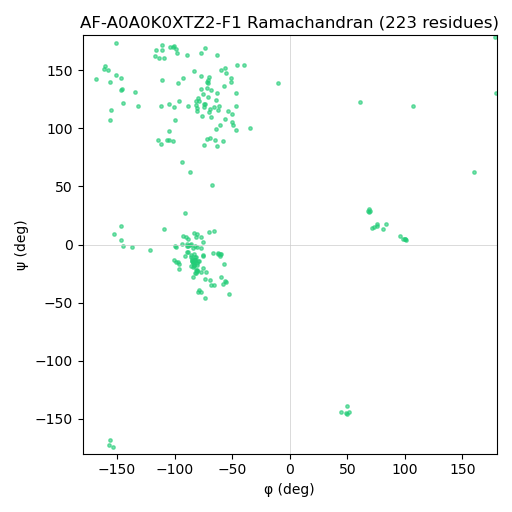 ARG A O 1
ATOM 854 N N . ALA A 1 114 ? -13.500 2.209 -1.543 1.00 87.19 114 ALA A N 1
ATOM 855 C CA . ALA A 1 114 ? -13.252 1.575 -2.836 1.00 87.19 114 ALA A CA 1
ATOM 856 C C . ALA A 1 114 ? -11.857 1.891 -3.411 1.00 87.19 114 ALA A C 1
ATOM 858 O O . ALA A 1 114 ? -11.435 3.062 -3.493 1.00 87.19 114 ALA A O 1
ATOM 859 N N . THR A 1 115 ? -11.162 0.837 -3.831 1.00 89.88 115 THR A N 1
ATOM 860 C CA . THR A 1 115 ? -9.888 0.920 -4.549 1.00 89.88 115 THR A CA 1
ATOM 861 C C . THR A 1 115 ? -10.139 1.385 -5.981 1.00 89.88 115 THR A C 1
ATOM 863 O O . THR A 1 115 ? -11.281 1.436 -6.443 1.00 89.88 115 THR A O 1
ATOM 866 N N . GLN A 1 116 ? -9.083 1.727 -6.727 1.00 91.69 116 GLN A N 1
ATOM 867 C CA . GLN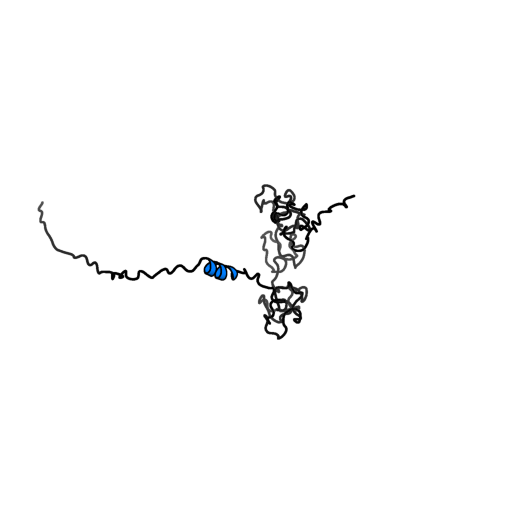 A 1 116 ? -9.275 2.016 -8.153 1.00 91.69 116 GLN A CA 1
ATOM 868 C C . GLN A 1 116 ? -9.886 0.807 -8.866 1.00 91.69 116 GLN A C 1
ATOM 870 O O . GLN A 1 116 ? -10.738 0.994 -9.716 1.00 91.69 116 GLN A O 1
ATOM 875 N N . CYS A 1 117 ? -9.543 -0.412 -8.450 1.00 91.69 117 CYS A N 1
ATOM 876 C CA . CYS A 1 117 ? -10.056 -1.645 -9.032 1.00 91.69 117 CYS A CA 1
ATOM 877 C C . CYS A 1 117 ? -11.451 -2.078 -8.528 1.00 91.69 117 CYS A C 1
ATOM 879 O O . CYS A 1 117 ? -11.915 -3.170 -8.895 1.00 91.69 117 CYS A O 1
ATOM 881 N N . SER A 1 118 ? -12.133 -1.259 -7.714 1.00 90.94 118 SER A N 1
ATOM 882 C CA . SER A 1 118 ? -13.508 -1.505 -7.248 1.00 90.94 118 SER A CA 1
ATOM 883 C C . SER A 1 118 ? -14.447 -0.283 -7.269 1.00 90.94 118 SER A C 1
ATOM 885 O O . SER A 1 118 ? -15.635 -0.436 -6.965 1.00 90.94 118 SER A O 1
ATOM 887 N N . ASP A 1 119 ? -13.982 0.915 -7.654 1.00 90.19 119 ASP A N 1
ATOM 888 C CA . ASP A 1 119 ? -14.755 2.166 -7.540 1.00 90.19 119 ASP A CA 1
ATOM 889 C C . ASP A 1 119 ? -15.738 2.450 -8.699 1.00 90.19 119 ASP A C 1
ATOM 891 O O . ASP A 1 119 ? -16.520 3.419 -8.665 1.00 90.19 119 ASP A O 1
ATOM 895 N N . GLY A 1 120 ? -15.759 1.596 -9.722 1.00 90.50 120 GLY A N 1
ATOM 896 C CA . GLY A 1 120 ? -16.626 1.698 -10.892 1.00 90.50 120 GLY A CA 1
ATOM 897 C C . GLY A 1 120 ? -16.235 2.804 -11.872 1.00 90.50 120 GLY A C 1
ATOM 898 O O . GLY A 1 120 ? -17.075 3.209 -12.701 1.00 90.50 120 GLY A O 1
ATOM 899 N N . LEU A 1 121 ? -15.022 3.344 -11.763 1.00 93.69 121 LEU A N 1
ATOM 900 C CA . LEU A 1 121 ? -14.443 4.342 -12.656 1.00 93.69 121 LEU A CA 1
ATOM 901 C C . LEU A 1 121 ? -13.321 3.720 -13.493 1.00 93.69 121 LEU A C 1
ATOM 903 O O . LEU A 1 121 ? -12.816 2.668 -13.190 1.00 93.69 121 LEU A O 1
ATOM 907 N N . ASP A 1 122 ? -12.992 4.381 -14.599 1.00 93.31 122 ASP A N 1
ATOM 908 C CA . ASP A 1 122 ? -11.839 4.052 -15.446 1.00 93.31 122 ASP A CA 1
ATOM 909 C C . ASP A 1 122 ? -10.750 5.075 -15.080 1.00 93.31 122 ASP A C 1
ATOM 911 O O . ASP A 1 122 ? -10.765 6.219 -15.576 1.00 93.31 122 ASP A O 1
ATOM 915 N N . ASN A 1 123 ? -9.928 4.746 -14.080 1.00 92.69 123 ASN A N 1
ATOM 916 C CA . ASN A 1 123 ? -8.989 5.670 -13.442 1.00 92.69 123 ASN A CA 1
ATOM 917 C C . ASN A 1 123 ? -7.737 5.915 -14.298 1.00 92.69 123 ASN A C 1
ATOM 919 O O . ASN A 1 123 ? -7.152 7.008 -14.224 1.00 92.69 123 ASN A O 1
ATOM 923 N N . ASP A 1 124 ? -7.384 4.990 -15.191 1.00 91.44 124 ASP A N 1
ATOM 924 C CA . ASP A 1 124 ? -6.225 5.085 -16.083 1.00 91.44 124 ASP A CA 1
ATOM 925 C C . ASP A 1 124 ? -6.587 5.570 -17.516 1.00 91.44 124 ASP A C 1
ATOM 927 O O . ASP A 1 124 ? -5.758 6.153 -18.229 1.00 91.44 124 ASP A O 1
ATOM 931 N N . ASN A 1 125 ? -7.877 5.543 -17.872 1.00 93.81 125 ASN A N 1
ATOM 932 C CA . ASN A 1 125 ? -8.471 5.939 -19.154 1.00 93.81 125 ASN A CA 1
ATOM 933 C C . ASN A 1 125 ? -8.111 5.031 -20.346 1.00 93.81 125 ASN A C 1
ATOM 935 O O . ASN A 1 125 ? -8.090 5.518 -21.496 1.00 93.81 125 ASN A O 1
ATOM 939 N N . ASP A 1 126 ? -7.844 3.746 -20.125 1.00 91.12 126 ASP A N 1
ATOM 940 C CA . ASP A 1 126 ? -7.593 2.767 -21.186 1.00 91.12 126 ASP A CA 1
ATOM 941 C C . ASP A 1 126 ? -8.891 2.155 -21.775 1.00 91.12 126 ASP A C 1
ATOM 943 O O . ASP A 1 126 ? -8.908 1.644 -22.911 1.00 91.12 126 ASP A O 1
ATOM 947 N N . GLY A 1 127 ? -10.014 2.356 -21.075 1.00 94.81 127 GLY A N 1
ATOM 948 C CA . GLY A 1 127 ? -11.355 1.923 -21.450 1.00 94.81 127 GLY A CA 1
ATOM 949 C C . GLY A 1 127 ? -11.831 0.626 -20.793 1.00 94.81 127 GLY A C 1
ATOM 950 O O . GLY A 1 127 ? -12.919 0.154 -21.173 1.00 94.81 127 GLY A O 1
ATOM 951 N N . PHE A 1 128 ? -11.056 0.060 -19.874 1.00 95.06 128 PHE A N 1
ATOM 952 C CA . PHE A 1 128 ? -11.474 -0.939 -18.900 1.00 95.06 128 PHE A CA 1
ATOM 953 C C . PHE A 1 128 ? -11.684 -0.266 -17.527 1.00 95.06 128 PHE A C 1
ATOM 955 O O . PHE A 1 128 ? -11.572 0.949 -17.416 1.00 95.06 128 PHE A O 1
ATOM 962 N N . PHE A 1 129 ? -12.268 -0.994 -16.581 1.00 93.69 129 PHE A N 1
ATOM 963 C CA . PHE A 1 129 ? -12.578 -0.496 -15.239 1.00 93.69 129 PHE A CA 1
ATOM 964 C C . PHE A 1 129 ? -12.774 -1.692 -14.306 1.00 93.69 129 PHE A C 1
ATOM 966 O O . PHE A 1 129 ? -13.214 -2.764 -14.749 1.00 93.69 129 PHE A O 1
ATOM 973 N N . ASP A 1 130 ? -12.522 -1.489 -13.026 1.00 90.75 130 ASP A N 1
ATOM 974 C CA . ASP A 1 130 ? -12.507 -2.460 -11.948 1.00 90.75 130 ASP A CA 1
ATOM 975 C C . ASP A 1 130 ? -11.759 -3.758 -12.332 1.00 90.75 130 ASP A C 1
ATOM 977 O O . ASP A 1 130 ? -10.842 -3.797 -13.143 1.00 90.75 130 ASP A O 1
ATOM 981 N N . LEU A 1 131 ? -12.242 -4.898 -11.842 1.00 92.81 131 LEU A N 1
ATOM 982 C CA . LEU A 1 131 ? -11.789 -6.245 -12.210 1.00 92.81 131 LEU A CA 1
ATOM 983 C C . LEU A 1 131 ? -11.931 -6.625 -13.701 1.00 92.81 131 LEU A C 1
ATOM 985 O O . LEU A 1 131 ? -11.533 -7.734 -14.080 1.00 92.81 131 LEU A O 1
ATOM 989 N N . ASP A 1 132 ? -12.587 -5.804 -14.529 1.00 95.06 132 ASP A N 1
ATOM 990 C CA . ASP A 1 132 ? -12.576 -5.991 -15.987 1.00 95.06 132 ASP A CA 1
ATOM 991 C C . ASP A 1 132 ? -11.311 -5.373 -16.625 1.00 95.06 132 ASP A C 1
ATOM 993 O O . ASP A 1 132 ? -11.025 -5.679 -17.792 1.00 95.06 132 ASP A O 1
ATOM 997 N N . ASP A 1 133 ? -10.565 -4.556 -15.876 1.00 92.50 133 ASP A N 1
ATOM 998 C CA . ASP A 1 133 ? -9.222 -4.081 -16.196 1.00 92.50 133 ASP A CA 1
ATOM 999 C C . ASP A 1 133 ? -8.178 -5.204 -16.095 1.00 92.50 133 ASP A C 1
ATOM 1001 O O . ASP A 1 133 ? -8.286 -6.133 -15.292 1.00 92.50 133 ASP A O 1
ATOM 1005 N N . PHE A 1 134 ? -7.185 -5.170 -16.982 1.00 89.69 134 PHE A N 1
ATOM 1006 C CA . PHE A 1 134 ? -6.087 -6.134 -16.995 1.00 89.69 134 PHE A CA 1
ATOM 1007 C C . PHE A 1 134 ? -4.944 -5.759 -16.058 1.00 89.69 134 PHE A C 1
ATOM 1009 O O . PHE A 1 134 ? -4.143 -6.652 -15.754 1.00 89.69 134 PHE A O 1
ATOM 1016 N N . ASP A 1 135 ? -4.869 -4.493 -15.657 1.00 89.00 135 ASP A N 1
ATOM 1017 C CA . ASP A 1 135 ? -3.865 -3.993 -14.728 1.00 89.00 135 ASP A CA 1
ATOM 1018 C C . ASP A 1 135 ? -4.295 -4.232 -13.266 1.00 89.00 135 ASP A C 1
ATOM 1020 O O . ASP A 1 135 ? -3.434 -4.397 -12.410 1.00 89.00 135 ASP A O 1
ATOM 1024 N N . CYS A 1 136 ? -5.590 -4.465 -13.006 1.00 89.44 136 CYS A N 1
ATOM 1025 C CA . CYS A 1 136 ? -6.094 -4.932 -11.712 1.00 89.44 136 CYS A CA 1
ATOM 1026 C C . CYS A 1 136 ? -5.798 -6.415 -11.446 1.00 89.44 136 CYS A C 1
ATOM 1028 O O . CYS A 1 136 ? -6.269 -7.320 -12.154 1.00 89.44 136 CYS A O 1
ATOM 1030 N N . THR A 1 137 ? -5.075 -6.699 -10.363 1.00 88.38 137 THR A N 1
ATOM 1031 C CA . THR A 1 137 ? -4.807 -8.077 -9.924 1.00 88.38 137 THR A CA 1
ATOM 1032 C C . THR A 1 137 ? -5.980 -8.699 -9.160 1.00 88.38 137 THR A C 1
ATOM 1034 O O . THR A 1 137 ? -6.324 -9.869 -9.395 1.00 88.38 137 THR A O 1
ATOM 1037 N N . ASP A 1 138 ? -6.619 -7.918 -8.291 1.00 86.75 138 ASP A N 1
ATOM 1038 C CA . ASP A 1 138 ? -7.884 -8.201 -7.618 1.00 86.75 138 ASP A CA 1
ATOM 1039 C C . ASP A 1 138 ? -8.575 -6.891 -7.176 1.00 86.75 138 ASP A C 1
ATOM 1041 O O . ASP A 1 138 ? -8.254 -5.827 -7.691 1.00 86.75 138 ASP A O 1
ATOM 1045 N N . ALA A 1 139 ? -9.611 -6.979 -6.335 1.00 84.75 139 ALA A N 1
ATOM 1046 C CA . ALA A 1 139 ? -10.424 -5.820 -5.954 1.00 84.75 139 ALA A CA 1
ATOM 1047 C C . ALA A 1 139 ? -9.748 -4.961 -4.876 1.00 84.75 139 ALA A C 1
ATOM 1049 O O . ALA A 1 139 ? -10.160 -3.828 -4.674 1.00 84.75 139 ALA A O 1
ATOM 1050 N N . GLU A 1 140 ? -8.704 -5.483 -4.229 1.00 82.25 140 GLU A N 1
ATOM 1051 C CA . GLU A 1 140 ? -7.901 -4.755 -3.243 1.00 82.25 140 GLU A CA 1
ATOM 1052 C C . GLU A 1 140 ? -6.743 -4.006 -3.907 1.00 82.25 140 GLU A C 1
ATOM 1054 O O . GLU A 1 140 ? -5.944 -3.354 -3.239 1.00 82.25 140 GLU A O 1
ATOM 1059 N N . ASP A 1 141 ? -6.614 -4.131 -5.228 1.00 85.31 141 ASP A N 1
ATOM 1060 C CA . ASP A 1 141 ? -5.583 -3.457 -5.988 1.00 85.31 141 ASP A CA 1
ATOM 1061 C C . ASP A 1 141 ? -5.912 -1.965 -6.124 1.00 85.31 141 ASP A C 1
ATOM 1063 O O . ASP A 1 141 ? -6.931 -1.551 -6.681 1.00 85.31 141 ASP A O 1
ATOM 1067 N N . ASP A 1 142 ? -5.028 -1.131 -5.591 1.00 87.31 142 ASP A N 1
ATOM 1068 C CA . ASP A 1 142 ? -5.211 0.315 -5.540 1.00 87.31 142 ASP A CA 1
ATOM 1069 C C . ASP A 1 142 ? -4.946 1.017 -6.879 1.00 87.31 142 ASP A C 1
ATOM 1071 O O . ASP A 1 142 ? -5.101 2.245 -6.958 1.00 87.31 142 ASP A O 1
ATOM 1075 N N . LEU A 1 143 ? -4.523 0.286 -7.917 1.00 88.56 143 LEU A N 1
ATOM 1076 C CA . LEU A 1 143 ? -4.087 0.839 -9.198 1.00 88.56 143 LEU A CA 1
ATOM 1077 C C . LEU A 1 143 ? -4.729 0.121 -10.395 1.00 88.56 143 LEU A C 1
ATOM 1079 O O . LEU A 1 143 ? -4.465 -1.041 -10.663 1.00 88.56 143 LEU A O 1
ATOM 1083 N N . GLU A 1 144 ? -5.484 0.879 -11.190 1.00 91.12 144 GLU A N 1
ATOM 1084 C CA . GLU A 1 144 ? -6.007 0.453 -12.504 1.00 91.12 144 GLU A CA 1
ATOM 1085 C C . GLU A 1 144 ? -5.050 0.738 -13.667 1.00 91.12 144 GLU A C 1
ATOM 1087 O O . GLU A 1 144 ? -5.411 0.582 -14.823 1.00 91.12 144 GLU A O 1
ATOM 1092 N N . GLY A 1 145 ? -3.849 1.238 -13.390 1.00 88.56 145 GLY A N 1
ATOM 1093 C CA . GLY A 1 145 ? -2.887 1.594 -14.427 1.00 88.56 145 GLY A CA 1
ATOM 1094 C C . GLY A 1 145 ? -1.633 0.737 -14.361 1.00 88.56 145 GLY A C 1
ATOM 1095 O O . GLY A 1 145 ? -1.368 0.104 -13.335 1.00 88.56 145 GLY A O 1
ATOM 1096 N N . PRO A 1 146 ? -0.792 0.786 -15.408 1.00 85.75 146 PRO A N 1
ATOM 1097 C CA . PRO A 1 146 ? 0.504 0.140 -15.363 1.00 85.75 146 PRO A CA 1
ATOM 1098 C C . PRO A 1 146 ? 1.303 0.687 -14.181 1.00 85.75 146 PRO A C 1
ATOM 1100 O O . PRO A 1 146 ? 1.332 1.898 -13.931 1.00 85.75 146 PRO A O 1
ATOM 1103 N N . THR A 1 147 ? 1.951 -0.219 -13.455 1.00 88.81 147 THR A N 1
ATOM 1104 C CA . THR A 1 147 ? 2.793 0.143 -12.320 1.00 88.81 147 THR A CA 1
ATOM 1105 C C . THR A 1 147 ? 3.971 0.996 -12.786 1.00 88.81 147 THR A C 1
ATOM 1107 O O . THR A 1 147 ? 4.306 1.006 -13.972 1.00 88.81 147 THR A O 1
ATOM 1110 N N . GLN A 1 148 ? 4.641 1.703 -11.869 1.00 90.31 148 GLN A N 1
ATOM 1111 C CA . GLN A 1 148 ? 5.819 2.496 -12.248 1.00 90.31 148 GLN A CA 1
ATOM 1112 C C . GLN A 1 148 ? 6.874 1.627 -12.950 1.00 90.31 148 GLN A C 1
ATOM 1114 O O . GLN A 1 148 ? 7.490 2.079 -13.897 1.00 90.31 148 GLN A O 1
ATOM 1119 N N . CYS A 1 149 ? 6.977 0.351 -12.577 1.00 91.50 149 CYS A N 1
ATOM 1120 C CA . CYS A 1 149 ? 7.876 -0.623 -13.188 1.00 91.50 149 CYS A CA 1
ATOM 1121 C C . CYS A 1 149 ? 7.381 -1.241 -14.515 1.00 91.50 149 CYS A C 1
ATOM 1123 O O . CYS A 1 149 ? 7.978 -2.209 -15.015 1.00 91.50 149 CYS A O 1
ATOM 1125 N N . ALA A 1 150 ? 6.289 -0.729 -15.089 1.00 91.69 150 ALA A N 1
ATOM 1126 C CA . ALA A 1 150 ? 5.707 -1.208 -16.341 1.00 91.69 150 ALA A CA 1
ATOM 1127 C C . ALA A 1 150 ? 5.039 -0.116 -17.212 1.00 91.69 150 ALA A C 1
ATOM 1129 O O . ALA A 1 150 ? 4.447 -0.452 -18.249 1.00 91.69 150 ALA A O 1
ATOM 1130 N N . ASP A 1 151 ? 5.103 1.165 -16.831 1.00 90.81 151 ASP A N 1
ATOM 1131 C CA . ASP A 1 151 ? 4.408 2.273 -17.504 1.00 90.81 151 ASP A CA 1
ATOM 1132 C C . ASP A 1 151 ? 5.208 2.912 -18.664 1.00 90.81 151 ASP A C 1
ATOM 1134 O O . ASP A 1 151 ? 4.679 3.721 -19.446 1.00 90.81 151 ASP A O 1
ATOM 1138 N N . GLY A 1 152 ? 6.465 2.502 -18.848 1.00 92.25 152 GLY A N 1
ATOM 1139 C CA . GLY A 1 152 ? 7.383 2.987 -19.873 1.00 92.25 152 GLY A CA 1
ATOM 1140 C C . GLY A 1 152 ? 7.971 4.370 -19.594 1.00 92.25 152 GLY A C 1
ATOM 1141 O O . GLY A 1 152 ? 8.436 5.028 -20.544 1.00 92.25 152 GLY A O 1
ATOM 1142 N N . LEU A 1 153 ? 7.905 4.844 -18.352 1.00 94.06 153 LEU A N 1
ATOM 1143 C CA . LEU A 1 153 ? 8.443 6.112 -17.872 1.00 94.06 153 LEU A CA 1
ATOM 1144 C C . LEU A 1 153 ? 9.590 5.871 -16.880 1.00 94.06 153 LEU A C 1
ATOM 1146 O O . LEU A 1 153 ? 9.763 4.786 -16.372 1.00 94.06 153 LEU A O 1
ATOM 1150 N N . ASP A 1 154 ? 10.411 6.903 -16.691 1.00 92.25 154 ASP A N 1
ATOM 1151 C CA . ASP A 1 154 ? 11.488 6.954 -15.692 1.00 92.25 154 ASP A CA 1
ATOM 1152 C C . ASP A 1 154 ? 10.973 7.867 -14.567 1.00 92.25 154 ASP A C 1
ATOM 1154 O O . ASP A 1 154 ? 11.029 9.108 -14.662 1.00 92.25 154 ASP A O 1
ATOM 1158 N N . ASN A 1 155 ? 10.305 7.258 -13.594 1.00 91.50 155 ASN A N 1
ATOM 1159 C CA . ASN A 1 155 ? 9.496 7.902 -12.568 1.00 91.50 155 ASN A CA 1
ATOM 1160 C C . ASN A 1 155 ? 10.343 8.454 -11.420 1.00 91.50 155 ASN A C 1
ATOM 1162 O O . ASN A 1 155 ? 9.943 9.447 -10.792 1.00 91.50 155 ASN A O 1
ATOM 1166 N N . ASP A 1 156 ? 11.553 7.936 -11.220 1.00 89.38 156 ASP A N 1
ATOM 1167 C CA . ASP A 1 156 ? 12.507 8.430 -10.226 1.00 89.38 156 ASP A CA 1
ATOM 1168 C C . ASP A 1 156 ? 13.614 9.338 -10.822 1.00 89.38 156 ASP A C 1
ATOM 1170 O O . ASP A 1 156 ? 14.190 10.179 -10.117 1.00 89.38 156 ASP A O 1
ATOM 1174 N N . ASN A 1 157 ? 13.752 9.352 -12.152 1.00 92.25 157 ASN A N 1
ATOM 1175 C CA . ASN A 1 157 ? 14.701 10.132 -12.955 1.00 92.25 157 ASN A CA 1
ATOM 1176 C C . ASN A 1 157 ? 16.174 9.705 -12.807 1.00 92.25 157 ASN A C 1
ATOM 1178 O O . ASN A 1 157 ? 17.071 10.562 -12.944 1.00 92.25 157 ASN A O 1
ATOM 1182 N N . ASP A 1 158 ? 16.448 8.430 -12.543 1.00 86.88 158 ASP A N 1
ATOM 1183 C CA . ASP A 1 158 ? 17.800 7.872 -12.462 1.00 86.88 158 ASP A CA 1
ATOM 1184 C C . ASP A 1 158 ? 18.384 7.472 -13.843 1.00 86.88 158 ASP A C 1
ATOM 1186 O O . ASP A 1 158 ? 19.612 7.391 -14.030 1.00 86.88 158 ASP A O 1
ATOM 1190 N N . GLY A 1 159 ? 17.518 7.382 -14.859 1.00 91.56 159 GLY A N 1
ATOM 1191 C CA . GLY A 1 159 ? 17.847 7.068 -16.246 1.00 91.56 159 GLY A CA 1
ATOM 1192 C C . GLY A 1 159 ? 17.593 5.620 -16.674 1.00 91.56 159 GLY A C 1
ATOM 1193 O O . GLY A 1 159 ? 17.944 5.290 -17.822 1.00 91.56 159 GLY A O 1
ATOM 1194 N N . PHE A 1 160 ? 17.021 4.791 -15.808 1.00 91.19 160 PHE A N 1
ATOM 1195 C CA . PHE A 1 160 ? 16.413 3.503 -16.121 1.00 91.19 160 PHE A CA 1
ATOM 1196 C C . PHE A 1 160 ? 14.876 3.635 -16.104 1.00 91.19 160 PHE A C 1
ATOM 1198 O O . PHE A 1 160 ? 14.356 4.727 -15.923 1.00 91.19 160 PHE A O 1
ATOM 1205 N N . PHE A 1 161 ? 14.168 2.607 -16.565 1.00 93.25 161 PHE A N 1
ATOM 1206 C CA . PHE A 1 161 ? 12.703 2.600 -16.640 1.00 93.25 161 PHE A CA 1
ATOM 1207 C C . PHE A 1 161 ? 12.217 1.151 -16.681 1.00 93.25 161 PHE A C 1
ATOM 1209 O O . PHE A 1 161 ? 12.893 0.288 -17.264 1.00 93.25 161 PHE A O 1
ATOM 1216 N N . ASP A 1 162 ? 11.027 0.897 -16.159 1.00 91.62 162 ASP A N 1
ATOM 1217 C CA . ASP A 1 162 ? 10.400 -0.416 -16.065 1.00 91.62 162 ASP A CA 1
ATOM 1218 C C . ASP A 1 162 ? 11.341 -1.484 -15.451 1.00 91.62 162 ASP A C 1
ATOM 1220 O O . ASP A 1 162 ? 12.228 -1.217 -14.658 1.00 91.62 162 ASP A O 1
ATOM 1224 N N . LEU A 1 163 ? 11.246 -2.734 -15.910 1.00 92.62 163 LEU A N 1
ATOM 1225 C CA . LEU A 1 163 ? 12.160 -3.832 -15.562 1.00 92.62 163 LEU A CA 1
ATOM 1226 C C . LEU A 1 163 ? 13.636 -3.639 -15.974 1.00 92.62 163 LEU A C 1
ATOM 1228 O O . LEU A 1 163 ? 14.456 -4.526 -15.704 1.00 92.62 163 LEU A O 1
ATOM 1232 N N . ASP A 1 164 ? 13.971 -2.589 -16.734 1.00 93.44 164 ASP A N 1
ATOM 1233 C CA . ASP A 1 164 ? 15.375 -2.220 -16.958 1.00 93.44 164 ASP A CA 1
ATOM 1234 C C . ASP A 1 164 ? 15.920 -1.380 -15.781 1.00 93.44 164 ASP A C 1
ATOM 1236 O O . ASP A 1 164 ? 17.146 -1.254 -15.670 1.00 93.44 164 ASP A O 1
ATOM 1240 N N . ASP A 1 165 ? 15.039 -0.849 -14.928 1.00 88.94 165 ASP A N 1
ATOM 1241 C CA . ASP A 1 165 ? 15.340 -0.276 -13.618 1.00 88.94 165 ASP A CA 1
ATOM 1242 C C . ASP A 1 165 ? 15.724 -1.371 -12.613 1.00 88.94 165 ASP A C 1
ATOM 1244 O O . ASP A 1 165 ? 15.180 -2.478 -12.612 1.00 88.94 165 ASP A O 1
ATOM 1248 N N . PHE A 1 166 ? 16.738 -1.084 -11.800 1.00 84.00 166 PHE A N 1
ATOM 1249 C CA . PHE A 1 166 ? 17.232 -2.000 -10.776 1.00 84.00 166 PHE A CA 1
ATOM 1250 C C . PHE A 1 166 ? 16.427 -1.934 -9.480 1.00 84.00 166 PHE A C 1
ATOM 1252 O O . PHE A 1 166 ? 16.518 -2.888 -8.702 1.00 84.00 166 PHE A O 1
ATOM 1259 N N . ASP A 1 167 ? 15.661 -0.864 -9.282 1.00 84.44 167 ASP A N 1
ATOM 1260 C CA . ASP A 1 167 ? 14.764 -0.699 -8.142 1.00 84.44 167 ASP A CA 1
ATOM 1261 C C . ASP A 1 167 ? 13.449 -1.458 -8.343 1.00 84.44 167 ASP A C 1
ATOM 1263 O O . ASP A 1 167 ? 12.782 -1.787 -7.371 1.00 84.44 167 ASP A O 1
ATOM 1267 N N . CYS A 1 168 ? 13.134 -1.841 -9.584 1.00 87.00 168 CYS A N 1
ATOM 1268 C CA . CYS A 1 168 ? 11.998 -2.694 -9.902 1.00 87.00 168 CYS A CA 1
ATOM 1269 C C . CYS A 1 168 ? 12.295 -4.175 -9.658 1.00 87.00 168 CYS A C 1
ATOM 1271 O O . CYS A 1 168 ? 13.111 -4.802 -10.351 1.00 87.00 168 CYS A O 1
ATOM 1273 N N . ILE A 1 169 ? 11.563 -4.791 -8.730 1.00 84.38 169 ILE A N 1
ATOM 1274 C CA . ILE A 1 169 ? 11.675 -6.238 -8.482 1.00 84.38 169 ILE A CA 1
ATOM 1275 C C . ILE A 1 169 ? 11.009 -7.036 -9.602 1.00 84.38 169 ILE A C 1
ATOM 1277 O O . ILE A 1 169 ? 11.571 -8.016 -10.119 1.00 84.38 169 ILE A O 1
ATOM 1281 N N . ASP A 1 170 ? 9.803 -6.622 -9.977 1.00 85.12 170 ASP A N 1
ATOM 1282 C CA . ASP A 1 170 ? 9.073 -7.140 -11.120 1.00 85.12 170 ASP A CA 1
ATOM 1283 C C . ASP A 1 170 ? 8.094 -6.095 -11.687 1.00 85.12 170 ASP A C 1
ATOM 1285 O O . ASP A 1 170 ? 8.127 -4.927 -11.329 1.00 85.12 170 ASP A O 1
ATOM 1289 N N . ALA A 1 171 ? 7.276 -6.499 -12.660 1.00 85.62 171 ALA A N 1
ATOM 1290 C CA . ALA A 1 171 ? 6.399 -5.584 -13.392 1.00 85.62 171 ALA A CA 1
ATOM 1291 C C . ALA A 1 171 ? 5.103 -5.251 -12.635 1.00 85.62 171 ALA A C 1
ATOM 1293 O O . ALA A 1 171 ? 4.271 -4.539 -13.180 1.00 85.62 171 ALA A O 1
ATOM 1294 N N . LEU A 1 172 ? 4.893 -5.839 -11.454 1.00 81.25 172 LEU A N 1
ATOM 1295 C CA . LEU A 1 172 ? 3.801 -5.508 -10.539 1.00 81.25 172 LEU A CA 1
ATOM 1296 C C . LEU A 1 172 ? 4.286 -4.592 -9.407 1.00 81.25 172 LEU A C 1
ATOM 1298 O O . LEU A 1 172 ? 3.498 -4.205 -8.553 1.00 81.25 172 LEU A O 1
ATOM 1302 N N . ASP A 1 173 ? 5.576 -4.258 -9.386 1.00 83.25 173 ASP A N 1
ATOM 1303 C CA . ASP A 1 173 ? 6.136 -3.324 -8.425 1.00 83.25 173 ASP A CA 1
ATOM 1304 C C . ASP A 1 173 ? 5.669 -1.897 -8.741 1.00 83.25 173 ASP A C 1
ATOM 1306 O O . ASP A 1 173 ? 5.781 -1.409 -9.871 1.00 83.25 173 ASP A O 1
ATOM 1310 N N . ASN A 1 174 ? 5.101 -1.238 -7.734 1.00 86.38 174 ASN A N 1
ATOM 1311 C CA . ASN A 1 174 ? 4.411 0.041 -7.858 1.00 86.38 174 ASN A CA 1
ATOM 1312 C C . ASN A 1 174 ? 5.339 1.249 -7.763 1.00 86.38 174 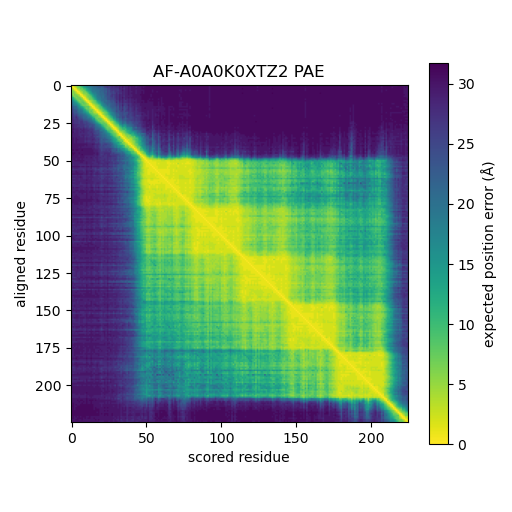ASN A C 1
ATOM 1314 O O . ASN A 1 174 ? 4.851 2.383 -7.838 1.00 86.38 174 ASN A O 1
ATOM 1318 N N . THR A 1 175 ? 6.647 1.051 -7.596 1.00 86.19 175 THR A N 1
ATOM 1319 C CA . THR A 1 175 ? 7.590 2.152 -7.414 1.00 86.19 175 THR A CA 1
ATOM 1320 C C . THR A 1 175 ? 8.960 1.883 -8.037 1.00 86.19 175 THR A C 1
ATOM 1322 O O . THR A 1 175 ? 9.573 0.863 -7.786 1.00 86.19 175 THR A O 1
ATOM 1325 N N . GLU A 1 176 ? 9.493 2.862 -8.771 1.00 89.38 176 GLU A N 1
ATOM 1326 C CA . GLU A 1 176 ? 10.890 2.879 -9.263 1.00 89.38 176 GLU A CA 1
ATOM 1327 C C . GLU A 1 176 ? 11.826 3.586 -8.266 1.00 89.38 176 GLU A C 1
ATOM 1329 O O . GLU A 1 176 ? 12.778 4.258 -8.628 1.00 89.38 176 GLU A O 1
ATOM 1334 N N . ARG A 1 177 ? 11.484 3.588 -6.976 1.00 85.81 177 ARG A N 1
ATOM 1335 C CA . ARG A 1 177 ? 12.148 4.463 -6.002 1.00 85.81 177 ARG A CA 1
ATOM 1336 C C . ARG A 1 177 ? 13.260 3.704 -5.295 1.00 85.81 177 ARG A C 1
ATOM 1338 O O . ARG A 1 177 ? 12.956 2.811 -4.513 1.00 85.81 177 ARG A O 1
ATOM 1345 N N . HIS A 1 178 ? 14.471 4.246 -5.368 1.00 80.62 178 HIS A N 1
ATOM 1346 C CA . HIS A 1 178 ? 15.556 3.917 -4.447 1.00 80.62 178 HIS A CA 1
ATOM 1347 C C . HIS A 1 178 ? 15.110 4.015 -2.967 1.00 80.62 178 HIS A C 1
ATOM 1349 O O . HIS A 1 178 ? 14.840 5.106 -2.430 1.00 80.62 178 HIS A O 1
ATOM 1355 N N . THR A 1 179 ? 15.045 2.870 -2.293 1.00 86.00 179 THR A N 1
ATOM 1356 C CA . THR A 1 179 ? 14.913 2.766 -0.833 1.00 86.00 179 THR A CA 1
ATOM 1357 C C . THR A 1 179 ? 16.265 3.035 -0.172 1.00 86.00 179 THR A C 1
ATOM 1359 O O . THR A 1 179 ? 17.300 3.008 -0.835 1.00 86.00 179 THR A O 1
ATOM 1362 N N . GLN A 1 180 ? 16.309 3.284 1.143 1.00 88.88 180 GLN A N 1
ATOM 1363 C CA . GLN A 1 180 ? 17.617 3.409 1.810 1.00 88.88 180 GLN A CA 1
ATOM 1364 C C . GLN A 1 180 ? 18.435 2.121 1.664 1.00 88.88 180 GLN A C 1
ATOM 1366 O O . GLN A 1 180 ? 19.646 2.198 1.591 1.00 88.88 180 GLN A O 1
ATOM 1371 N N . CYS A 1 181 ? 17.774 0.972 1.530 1.00 89.31 181 CYS A N 1
ATOM 1372 C CA . CYS A 1 181 ? 18.403 -0.323 1.310 1.00 89.31 181 CYS A CA 1
ATOM 1373 C C . CYS A 1 181 ? 18.770 -0.622 -0.161 1.00 89.31 181 CYS A C 1
ATOM 1375 O O . CYS A 1 181 ? 19.131 -1.762 -0.484 1.00 89.31 181 CYS A O 1
ATOM 1377 N N . SER A 1 182 ? 18.682 0.368 -1.056 1.00 86.69 182 SER A N 1
ATOM 1378 C CA . SER A 1 182 ? 19.044 0.256 -2.479 1.00 86.69 182 SER A CA 1
ATOM 1379 C C . SER A 1 182 ? 19.663 1.527 -3.094 1.00 86.69 182 SER A C 1
ATOM 1381 O O . SER A 1 182 ? 20.054 1.500 -4.261 1.00 86.69 182 SER A O 1
ATOM 1383 N N . ASP A 1 183 ? 19.816 2.629 -2.344 1.00 85.56 183 ASP A N 1
ATOM 1384 C CA . ASP A 1 183 ? 20.260 3.934 -2.867 1.00 85.56 183 ASP A CA 1
ATOM 1385 C C . ASP A 1 183 ? 21.787 4.106 -3.026 1.00 85.56 183 ASP A C 1
ATOM 1387 O O . ASP A 1 183 ? 22.273 5.144 -3.508 1.00 85.56 183 ASP A O 1
ATOM 1391 N N . GLY A 1 184 ? 22.568 3.089 -2.666 1.00 86.44 184 GLY A N 1
ATOM 1392 C CA . GLY A 1 184 ? 24.025 3.076 -2.734 1.00 86.44 184 GLY A CA 1
ATOM 1393 C C . GLY A 1 184 ? 24.704 3.968 -1.696 1.00 86.44 184 GLY A C 1
ATOM 1394 O O . GLY A 1 184 ? 25.894 4.300 -1.862 1.00 86.44 184 GLY A O 1
ATOM 1395 N N . LEU A 1 185 ? 23.973 4.422 -0.678 1.00 90.88 185 LEU A N 1
ATOM 1396 C CA . LEU A 1 185 ? 24.459 5.256 0.415 1.00 90.88 185 LEU A CA 1
ATOM 1397 C C . LEU A 1 185 ? 24.474 4.467 1.733 1.00 90.88 185 LEU A C 1
ATOM 1399 O O . LEU A 1 185 ? 24.006 3.353 1.817 1.00 90.88 185 LEU A O 1
ATOM 1403 N N . ASP A 1 186 ? 25.146 5.040 2.730 1.00 91.25 186 ASP A N 1
ATOM 1404 C CA . ASP A 1 186 ? 25.203 4.546 4.113 1.00 91.25 186 ASP A CA 1
ATOM 1405 C C . ASP A 1 186 ? 24.439 5.593 4.932 1.00 91.25 186 ASP A C 1
ATOM 1407 O O . ASP A 1 186 ? 24.987 6.640 5.327 1.00 91.25 186 ASP A O 1
ATOM 1411 N N . ASN A 1 187 ? 23.126 5.405 4.999 1.00 90.94 187 ASN A N 1
ATOM 1412 C CA . ASN A 1 187 ? 22.143 6.356 5.499 1.00 90.94 187 ASN A CA 1
ATOM 1413 C C . ASN A 1 187 ? 22.062 6.356 7.027 1.00 90.94 187 ASN A C 1
ATOM 1415 O O . ASN A 1 187 ? 21.704 7.387 7.619 1.00 90.94 187 ASN A O 1
ATOM 1419 N N . ASP A 1 188 ? 22.478 5.268 7.673 1.00 90.94 188 ASP A N 1
ATOM 1420 C CA . ASP A 1 188 ? 22.534 5.127 9.128 1.00 90.94 188 ASP A CA 1
ATOM 1421 C C . ASP A 1 188 ? 23.943 5.432 9.716 1.00 90.94 188 ASP A C 1
ATOM 1423 O O . ASP A 1 188 ? 24.078 5.881 10.868 1.00 90.94 188 ASP A O 1
ATOM 1427 N N . GLY A 1 189 ? 24.989 5.351 8.888 1.00 92.00 189 GLY A N 1
ATOM 1428 C CA . GLY A 1 189 ? 26.373 5.685 9.207 1.00 92.00 189 GLY A CA 1
ATOM 1429 C C . GLY A 1 189 ? 27.168 4.571 9.896 1.00 92.00 189 GLY A C 1
ATOM 1430 O O . GLY A 1 189 ? 28.187 4.887 10.543 1.00 92.00 189 GLY A O 1
ATOM 1431 N N . ASP A 1 190 ? 26.726 3.316 9.839 1.00 90.81 190 ASP A N 1
ATOM 1432 C CA . ASP A 1 190 ? 27.377 2.167 10.472 1.00 90.81 190 ASP A CA 1
ATOM 1433 C C . ASP A 1 190 ? 28.500 1.542 9.610 1.00 90.81 190 ASP A C 1
ATOM 1435 O O . ASP A 1 190 ? 29.392 0.844 10.129 1.00 90.81 190 ASP A O 1
ATOM 1439 N N . GLY A 1 191 ? 28.557 1.933 8.333 1.00 90.94 191 GLY A N 1
ATOM 1440 C CA . GLY A 1 191 ? 29.578 1.555 7.364 1.00 90.94 191 GLY A CA 1
ATOM 1441 C C . GLY A 1 191 ? 29.214 0.377 6.462 1.00 90.94 191 GLY A C 1
ATOM 1442 O O . GLY A 1 191 ? 30.106 -0.082 5.726 1.00 90.94 191 GLY A O 1
ATOM 1443 N N . PHE A 1 192 ? 27.979 -0.109 6.523 1.00 93.12 192 PHE A N 1
ATOM 1444 C CA . PHE A 1 192 ? 27.357 -0.938 5.498 1.00 93.12 192 PHE A CA 1
ATOM 1445 C C . PHE A 1 192 ? 26.449 -0.068 4.604 1.00 93.12 192 PHE A C 1
ATOM 1447 O O . PHE A 1 192 ? 26.356 1.134 4.812 1.00 93.12 192 PHE A O 1
ATOM 1454 N N . PHE A 1 193 ? 25.989 -0.615 3.483 1.00 90.56 193 PHE A N 1
ATOM 1455 C CA . PHE A 1 193 ? 25.148 0.094 2.514 1.00 90.56 193 PHE A CA 1
ATOM 1456 C C . PHE A 1 193 ? 24.258 -0.930 1.818 1.00 90.56 193 PHE A C 1
ATOM 1458 O O . PHE A 1 193 ? 24.713 -2.054 1.552 1.00 90.56 193 PHE A O 1
ATOM 1465 N N . ASP A 1 194 ? 23.042 -0.537 1.473 1.00 87.94 194 ASP A N 1
ATOM 1466 C CA . ASP A 1 194 ? 22.062 -1.346 0.758 1.00 87.94 194 ASP A CA 1
ATOM 1467 C C . ASP A 1 194 ? 21.838 -2.729 1.415 1.00 87.94 194 ASP A C 1
ATOM 1469 O O . ASP A 1 194 ? 21.954 -2.919 2.619 1.00 87.94 194 ASP A O 1
ATOM 1473 N N . LEU A 1 195 ? 21.620 -3.771 0.608 1.00 89.81 195 LEU A N 1
ATOM 1474 C CA . LEU A 1 195 ? 21.524 -5.172 1.043 1.00 89.81 195 LEU A CA 1
ATOM 1475 C C . LEU A 1 195 ? 22.783 -5.749 1.726 1.00 89.81 195 LEU A C 1
ATOM 1477 O O . LEU A 1 195 ? 22.745 -6.891 2.201 1.00 89.81 195 LEU A O 1
ATOM 1481 N N . ASP A 1 196 ? 23.918 -5.041 1.706 1.00 91.44 196 ASP A N 1
ATOM 1482 C CA . ASP A 1 196 ? 25.091 -5.418 2.507 1.00 91.44 196 ASP A CA 1
ATOM 1483 C C . ASP A 1 196 ? 24.967 -4.914 3.962 1.00 91.44 196 ASP A C 1
ATOM 1485 O O . ASP A 1 196 ? 25.726 -5.382 4.823 1.00 91.44 196 ASP A O 1
ATOM 1489 N N . ASP A 1 197 ? 24.022 -4.011 4.241 1.00 90.38 197 ASP A N 1
ATOM 1490 C CA . ASP A 1 197 ? 23.592 -3.613 5.578 1.00 90.38 197 ASP A CA 1
ATOM 1491 C C . ASP A 1 197 ? 22.773 -4.724 6.250 1.00 90.38 197 ASP A C 1
ATOM 1493 O O . ASP A 1 197 ? 21.912 -5.373 5.657 1.00 90.38 197 ASP A O 1
ATOM 1497 N N . PHE A 1 198 ? 23.091 -4.990 7.517 1.00 89.94 198 PHE A N 1
ATOM 1498 C CA . PHE A 1 198 ? 22.400 -5.998 8.316 1.00 89.94 198 PHE A CA 1
ATOM 1499 C C . PHE A 1 198 ? 21.022 -5.548 8.784 1.00 89.94 198 PHE A C 1
ATOM 1501 O O . PHE A 1 198 ? 20.224 -6.409 9.172 1.00 89.94 198 PHE A O 1
ATOM 1508 N N . ASP A 1 199 ? 20.785 -4.242 8.790 1.00 89.06 199 ASP A N 1
ATOM 1509 C CA . ASP A 1 199 ? 19.510 -3.641 9.126 1.00 89.06 199 ASP A CA 1
ATOM 1510 C C . ASP A 1 199 ? 18.542 -3.690 7.926 1.00 89.06 199 ASP A C 1
ATOM 1512 O O . ASP A 1 199 ? 17.338 -3.668 8.137 1.00 89.06 199 ASP A O 1
ATOM 1516 N N . CYS A 1 200 ? 19.014 -3.935 6.700 1.00 88.81 200 CYS A N 1
ATOM 1517 C CA . CYS A 1 200 ? 18.151 -4.188 5.543 1.00 88.81 200 CYS A CA 1
ATOM 1518 C C . CYS A 1 200 ? 17.662 -5.644 5.481 1.00 88.81 200 CYS A C 1
ATOM 1520 O O . CYS A 1 200 ? 18.451 -6.591 5.359 1.00 88.81 200 CYS A O 1
ATOM 1522 N N . PHE A 1 201 ? 16.342 -5.851 5.525 1.00 85.69 201 PHE A N 1
ATOM 1523 C CA . PHE A 1 201 ? 15.754 -7.183 5.327 1.00 85.69 201 PHE A CA 1
ATOM 1524 C C . PHE A 1 201 ? 15.730 -7.600 3.851 1.00 85.69 201 PHE A C 1
ATOM 1526 O O . PHE A 1 201 ? 16.026 -8.759 3.530 1.00 85.69 201 PHE A O 1
ATOM 1533 N N . ASP A 1 202 ? 15.407 -6.654 2.977 1.00 82.19 202 ASP A N 1
ATOM 1534 C CA . ASP A 1 202 ? 15.408 -6.751 1.522 1.00 82.19 202 ASP A CA 1
ATOM 1535 C C . ASP A 1 202 ? 15.529 -5.340 0.910 1.00 82.19 202 ASP A C 1
ATOM 1537 O O . ASP A 1 202 ? 15.838 -4.378 1.612 1.00 82.19 202 ASP A O 1
ATOM 1541 N N . SER A 1 203 ? 15.387 -5.236 -0.413 1.00 77.94 203 SER A N 1
ATOM 1542 C CA . SER A 1 203 ? 15.566 -3.982 -1.150 1.00 77.94 203 SER A CA 1
ATOM 1543 C C . SER A 1 203 ? 14.336 -3.080 -1.098 1.00 77.94 203 SER A C 1
ATOM 1545 O O . SER A 1 203 ? 14.443 -1.927 -1.498 1.00 77.94 203 SER A O 1
ATOM 1547 N N . GLU A 1 204 ? 13.193 -3.564 -0.607 1.00 78.06 204 GLU A N 1
ATOM 1548 C CA . GLU A 1 204 ? 11.975 -2.757 -0.438 1.00 78.06 204 GLU A CA 1
ATOM 1549 C C . GLU A 1 204 ? 11.980 -2.011 0.904 1.00 78.06 204 GLU A C 1
ATOM 1551 O O . GLU A 1 204 ? 11.151 -1.133 1.139 1.00 78.06 204 GLU A O 1
ATOM 1556 N N . ASP A 1 205 ? 12.919 -2.335 1.796 1.00 84.62 205 ASP A N 1
ATOM 1557 C CA . ASP A 1 205 ? 13.007 -1.697 3.099 1.00 84.62 205 ASP A CA 1
ATOM 1558 C C . ASP A 1 205 ? 13.448 -0.229 2.987 1.00 84.62 205 ASP A C 1
ATOM 1560 O O . ASP A 1 205 ? 14.562 0.112 2.581 1.00 84.62 205 ASP A O 1
ATOM 1564 N N . ASP A 1 206 ? 12.553 0.665 3.399 1.00 87.38 206 ASP A N 1
ATOM 1565 C CA . ASP A 1 206 ? 12.736 2.112 3.359 1.00 87.38 206 ASP A CA 1
ATOM 1566 C C . ASP A 1 206 ? 13.826 2.633 4.310 1.00 87.38 206 ASP A C 1
ATOM 1568 O O . ASP A 1 206 ? 14.111 3.839 4.296 1.00 87.38 206 ASP A O 1
ATOM 1572 N N . SER A 1 207 ? 14.401 1.794 5.178 1.00 87.25 207 SER A N 1
ATOM 1573 C CA . SER A 1 207 ? 15.278 2.240 6.260 1.00 87.25 207 SER A CA 1
ATOM 1574 C C . SER A 1 207 ? 16.434 1.286 6.566 1.00 87.25 207 SER A C 1
ATOM 1576 O O . SER A 1 207 ? 16.234 0.196 7.082 1.00 87.25 207 SER A O 1
ATOM 1578 N N . GLU A 1 208 ? 17.660 1.805 6.460 1.00 88.94 208 GLU A N 1
ATOM 1579 C CA . GLU A 1 208 ? 18.886 1.179 6.994 1.00 88.94 208 GLU A CA 1
ATOM 1580 C C . GLU A 1 208 ? 19.015 1.307 8.523 1.00 88.94 208 GLU A C 1
ATOM 1582 O O . GLU A 1 208 ? 20.002 0.907 9.118 1.00 88.94 208 GLU A O 1
ATOM 1587 N N . PHE A 1 209 ? 18.035 1.898 9.210 1.00 86.62 209 PHE A N 1
ATOM 1588 C CA . PHE A 1 209 ? 18.084 2.066 10.661 1.00 86.62 209 PHE A CA 1
ATOM 1589 C C . PHE A 1 209 ? 17.154 1.079 11.373 1.00 86.62 209 PHE A C 1
ATOM 1591 O O . PHE A 1 209 ? 15.971 1.387 11.572 1.00 86.62 209 PHE A O 1
ATOM 1598 N N . TYR A 1 210 ? 17.686 -0.045 11.870 1.00 75.06 210 TYR A N 1
ATOM 1599 C CA . TYR A 1 210 ? 16.959 -0.907 12.807 1.00 75.06 210 TYR A CA 1
ATOM 1600 C C . TYR A 1 210 ? 17.582 -0.882 14.208 1.00 75.06 210 TYR A C 1
ATOM 1602 O O . TYR A 1 210 ? 18.698 -1.336 14.452 1.00 75.06 210 TYR A O 1
ATOM 1610 N N . PRO A 1 211 ? 16.833 -0.447 15.239 1.00 62.38 211 PRO A N 1
ATOM 1611 C CA . PRO A 1 211 ? 17.387 -0.208 16.573 1.00 62.38 211 PRO A CA 1
ATOM 1612 C C . PRO A 1 211 ? 17.795 -1.478 17.353 1.00 62.38 211 PRO A C 1
ATOM 1614 O O . PRO A 1 211 ? 18.053 -1.384 18.559 1.00 62.38 211 PRO A O 1
ATOM 1617 N N . PHE A 1 212 ? 17.840 -2.666 16.731 1.00 56.72 212 PHE A N 1
ATOM 1618 C CA . PHE A 1 212 ? 18.055 -3.936 17.432 1.00 56.72 212 PHE A CA 1
ATOM 1619 C C . PHE A 1 212 ? 19.261 -4.785 17.007 1.00 56.72 212 PHE A C 1
ATOM 1621 O O . PHE A 1 212 ? 19.569 -5.742 17.730 1.00 56.72 212 PHE A O 1
ATOM 1628 N N . ILE A 1 213 ? 20.030 -4.432 15.973 1.00 54.94 213 ILE A N 1
ATOM 1629 C CA . ILE A 1 213 ? 21.303 -5.117 15.692 1.00 54.94 213 ILE A CA 1
ATOM 1630 C C . ILE A 1 213 ? 22.447 -4.360 16.367 1.00 54.94 213 ILE A C 1
ATOM 1632 O O . ILE A 1 213 ? 23.348 -3.773 15.780 1.00 54.94 213 ILE A O 1
ATOM 1636 N N . VAL A 1 214 ? 22.476 -4.448 17.699 1.00 47.25 214 VAL A N 1
ATOM 1637 C CA . VAL A 1 214 ? 23.723 -4.209 18.426 1.00 47.25 214 VAL A CA 1
ATOM 1638 C C . VAL A 1 214 ? 24.644 -5.381 18.097 1.00 47.25 214 VAL A C 1
ATOM 1640 O O . VAL A 1 214 ? 24.631 -6.407 18.787 1.00 47.25 214 VAL A O 1
ATOM 1643 N N . ILE A 1 215 ? 25.471 -5.249 17.055 1.00 47.31 215 ILE A N 1
ATOM 1644 C CA . ILE A 1 215 ? 26.660 -6.088 16.936 1.00 47.31 215 ILE A CA 1
ATOM 1645 C C . ILE A 1 215 ? 27.431 -5.859 18.230 1.00 47.31 215 ILE A C 1
ATOM 1647 O O . ILE A 1 215 ? 27.986 -4.787 18.477 1.00 47.31 215 ILE A O 1
ATOM 1651 N N . PHE A 1 216 ? 27.428 -6.869 19.101 1.00 43.03 216 PHE A N 1
ATOM 1652 C CA . PHE A 1 216 ? 28.324 -6.939 20.239 1.00 43.03 216 PHE A CA 1
ATOM 1653 C C . PHE A 1 216 ? 29.752 -6.885 19.694 1.00 43.03 216 PHE A C 1
ATOM 1655 O O . PHE A 1 216 ? 30.392 -7.905 19.439 1.00 43.03 216 PHE A O 1
ATOM 1662 N N . GLY A 1 217 ? 30.270 -5.667 19.554 1.00 43.06 217 GLY A N 1
ATOM 1663 C CA . GLY A 1 217 ? 31.678 -5.343 19.443 1.00 43.06 217 GLY A CA 1
ATOM 1664 C C . GLY A 1 217 ? 32.386 -5.631 20.763 1.00 43.06 217 GLY A C 1
ATOM 1665 O O . GLY A 1 217 ? 33.107 -4.784 21.288 1.00 43.06 217 GLY A O 1
ATOM 1666 N N . ASP A 1 218 ? 32.209 -6.838 21.303 1.00 43.66 218 ASP A N 1
ATOM 1667 C CA . ASP A 1 218 ? 33.128 -7.392 22.277 1.00 43.66 218 ASP A CA 1
ATOM 1668 C C . ASP A 1 218 ? 34.400 -7.743 21.515 1.00 43.66 218 ASP A C 1
ATOM 1670 O O . ASP A 1 218 ? 34.600 -8.824 20.958 1.00 43.66 218 ASP A O 1
ATOM 1674 N N . ARG A 1 219 ? 35.280 -6.745 21.497 1.00 43.88 219 ARG A N 1
ATOM 1675 C CA . ARG A 1 219 ? 36.721 -6.882 21.356 1.00 43.88 219 ARG A CA 1
ATOM 1676 C C . ARG A 1 219 ? 37.166 -8.163 22.066 1.00 43.88 219 ARG A C 1
ATOM 1678 O O . ARG A 1 219 ? 37.346 -8.172 23.282 1.00 43.88 219 ARG A O 1
ATOM 1685 N N . PHE A 1 220 ? 37.389 -9.227 21.299 1.00 40.34 220 PHE A N 1
ATOM 1686 C CA . PHE A 1 220 ? 38.124 -10.401 21.752 1.00 40.34 220 PHE A CA 1
ATOM 1687 C C . PHE A 1 220 ? 39.563 -9.956 22.059 1.00 40.34 220 PHE A C 1
ATOM 1689 O O . PHE A 1 220 ? 40.467 -10.039 21.225 1.00 40.34 220 PHE A O 1
ATOM 1696 N N . GLU A 1 221 ? 39.796 -9.448 23.269 1.00 44.59 221 GLU A N 1
ATOM 1697 C CA . GLU A 1 221 ? 41.107 -9.555 23.890 1.00 44.59 221 GLU A CA 1
ATOM 1698 C C . GLU A 1 221 ? 41.351 -11.051 24.105 1.00 44.59 221 GLU A C 1
ATOM 1700 O O . GLU A 1 221 ? 40.804 -11.683 25.008 1.00 44.59 221 GLU A O 1
ATOM 1705 N N . GLY A 1 222 ? 42.126 -11.645 23.194 1.00 41.19 222 GLY A N 1
ATOM 1706 C CA . GLY A 1 222 ? 42.629 -13.000 23.362 1.00 41.19 222 GLY A CA 1
ATOM 1707 C C . GLY A 1 222 ? 43.386 -13.127 24.692 1.00 41.19 222 GLY A C 1
ATOM 1708 O O . GLY A 1 222 ? 44.006 -12.157 25.140 1.00 41.19 222 GLY A O 1
ATOM 1709 N N . PRO A 1 223 ? 43.352 -14.303 25.341 1.00 41.50 223 PRO A N 1
ATOM 1710 C CA . PRO A 1 223 ? 44.002 -14.485 26.626 1.00 41.50 223 PRO A CA 1
ATOM 1711 C C . PRO A 1 223 ? 45.512 -14.309 26.469 1.00 41.50 223 PRO A C 1
ATOM 1713 O O . PRO A 1 223 ? 46.161 -14.978 25.666 1.00 41.50 223 PRO A O 1
ATOM 1716 N N . SER A 1 224 ? 46.052 -13.388 27.259 1.00 45.97 224 SER A N 1
ATOM 1717 C CA . SER A 1 224 ? 47.475 -13.270 27.529 1.00 45.97 224 SER A CA 1
ATOM 1718 C C . SER A 1 224 ? 47.983 -14.533 28.229 1.00 45.97 224 SER A C 1
ATOM 1720 O O . SER A 1 224 ? 47.594 -14.780 29.372 1.00 45.97 224 SER A O 1
ATOM 1722 N N . ASP A 1 225 ? 48.877 -15.262 27.564 1.00 48.53 225 ASP A N 1
ATOM 1723 C CA . ASP A 1 225 ? 49.910 -16.115 28.169 1.00 48.53 225 ASP A CA 1
ATOM 1724 C C . ASP A 1 225 ? 51.231 -15.933 27.402 1.00 48.53 225 ASP A C 1
ATOM 1726 O O . ASP A 1 225 ? 51.210 -15.984 26.148 1.00 48.53 225 ASP A O 1
#

Sequence (225 aa):
MDVHHNAADSGASGKIEAPQQRTAGAKLFRAVHPFVLCLLLALSHTALATPECSDGFDNDADGFIDLDDFDCSGPTDNSERPPECDDGLDNDNDGFFDLDDFDCVNAEDDTERATQCSDGLDNDNDGFFDLDDFDCTDAEDDLEGPTQCADGLDNDNDGFFDLDDFDCIDALDNTERHTQCSDGLDNDGDGFFDLDDFDCFDSEDDSEFYPFIVIFGDRFEGPSD

Mean predicted aligned error: 16.81 Å

InterPro domains:
  IPR018247 EF-Hand 1, calcium-binding site [PS00018] (58-70)

Organism: NCBI:txid1579979

Secondary structure (DSSP, 8-state):
----------------PPPPPP-----------HHHHHHHGGG--------GGGSSS-SS-SS--GGGSSS-SSTT-S--SPPGGGSSS-SS-SS--GGGSSS-SSTT-S--PPPTTTSSS-SSSSS--GGGSSS-SSTT-S-SS--GGGSSS-SS-SS--GGGSSS-SSTT-------TTTSSS-SSSSS--GGGSSS-SSTT-S-S--TT-------------

Foldseek 3Di:
DDDDDDDDDDDDDDDDDDDDDDDDDPDDPPPPPPVVVVVVVVPPPPPPPQAQLAPQDDVVPPPAGRVSQPCDPHRRHNDSAFAFLARQDDPQPPPAGHVSQPCDPHRNHNDSDFAQLGPQDQPAPPPAGHPSQPLDPHRPDNDSDFAQLANQDDPQPPPAGHVSQPLDPHRNHRDSDFAQLRPQDDPVPPPAGHPSQPCDPHRVHNDSDDPPPPPPPPPPPDDDD

pLDDT: mean 77.45, std 20.48, range [34.97, 95.56]